Protein AF-A0A376P963-F1 (afdb_monomer)

Organism: Escherichia coli (NCBI:txid562)

Radius of gyration: 22.6 Å; Cα contacts (8 Å, |Δi|>4): 205; chains: 1; bounding box: 51×35×64 Å

Nearest PDB structures (foldseek):
  6en0-assembly1_B  TM=7.320E-01  e=8.020E-06  Enterococcus faecalis
  2a3v-assembly1_A  TM=7.178E-01  e=3.098E-05  Vibrio cholerae O1 biovar El Tor str. N16961
  2a3v-assembly1_C  TM=7.142E-01  e=6.476E-05  Vibrio cholerae O1 biovar El Tor str. N16961
  5vfz-assembly1_A  TM=5.372E-01  e=3.961E-05  Brujitavirus brujita
  2a3v-assembly1_D  TM=6.442E-01  e=8.547E-04  Vibrio cholerae O1 biovar El Tor str. N16961

pLDDT: mean 87.72, std 11.89, range [29.66, 97.56]

Secondary structure (DSSP, 8-state):
-HHHHHHHHHHHHHHS-HHHHHHHHHHHHHHHHHHTTTS-GGG--HHHHHHHHHHHHHSBPPPPTTSPPPBS--HHHHHHHHHHHHHHHHHHHHTTSSSS-TTTT-PPPPPP-PPP-PPPHHHHHHHHHH--SHHHHHHHHHHHHH---HHHHHT--GGGEETTTTEEEE--EE-TTS-EE--SSGGGTTEEEE--S-----

Solvent-accessible surface area (backbone atoms only — not comparable to full-atom values): 11963 Å² total; per-residue (Å²): 58,53,68,56,50,54,55,48,49,60,59,46,50,79,78,42,56,72,75,56,36,57,51,51,52,56,42,47,70,59,45,44,63,73,73,48,33,84,38,63,66,66,75,53,50,49,65,59,54,51,51,49,54,48,42,49,46,67,33,70,43,85,54,55,94,96,46,78,66,46,73,29,49,55,66,67,57,48,39,51,50,52,52,56,51,39,52,54,39,40,54,32,28,78,71,65,71,25,96,63,42,52,55,68,89,68,72,74,74,90,70,83,80,77,75,88,82,75,80,48,73,68,54,48,52,53,54,47,69,69,41,90,44,71,68,58,31,53,52,51,52,49,35,68,76,65,68,53,51,69,32,36,63,75,44,65,52,75,91,33,50,40,78,87,80,32,35,37,45,40,63,38,22,39,44,98,85,77,45,81,38,68,42,97,40,78,90,45,48,62,38,72,44,70,60,71,86,80,82,78,80,129

InterPro domains:
  IPR002104 Integrase, catalytic domain [PF00589] (119-194)
  IPR002104 Integrase, catalytic domain [PS51898] (114-202)
  IPR010998 Integrase/recombinase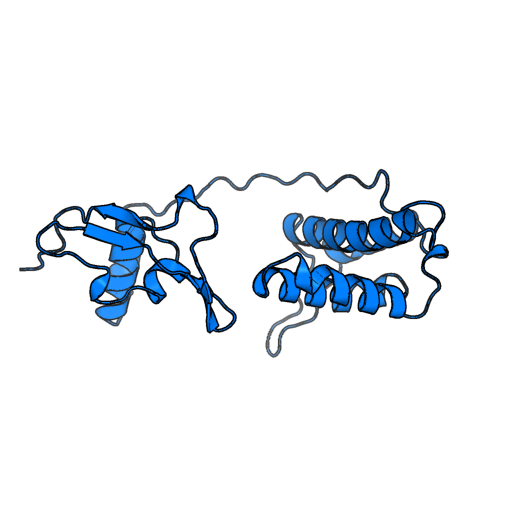, N-terminal [G3DSA:1.10.150.130] (1-112)
  IPR011010 DNA breaking-rejoining enzyme, catalytic core [SSF56349] (2-197)
  IPR013762 Integrase-like, catalytic domain superfamily [G3DSA:1.10.443.10] (113-200)
  IPR050808 Phage Integrase [PTHR30629] (2-200)

Structure (mmCIF, N/CA/C/O backbone):
data_AF-A0A376P963-F1
#
_entry.id   AF-A0A376P963-F1
#
loop_
_atom_site.group_PDB
_atom_site.id
_atom_site.type_symbol
_atom_site.label_atom_id
_atom_site.label_alt_id
_atom_site.label_comp_id
_atom_site.label_asym_id
_atom_site.label_entity_id
_atom_site.label_seq_id
_atom_site.pdbx_PDB_ins_code
_atom_site.Cartn_x
_atom_site.Cartn_y
_atom_site.Cartn_z
_atom_site.occupancy
_atom_site.B_iso_or_equiv
_atom_site.auth_seq_id
_atom_site.auth_comp_id
_atom_site.auth_asym_id
_atom_site.auth_atom_id
_atom_site.pdbx_PDB_model_num
ATOM 1 N N . MET A 1 1 ? 18.720 5.243 -15.413 1.00 88.81 1 MET A N 1
ATOM 2 C CA . MET A 1 1 ? 17.563 4.720 -14.646 1.00 88.81 1 MET A CA 1
ATOM 3 C C . MET A 1 1 ? 17.284 5.507 -13.370 1.00 88.81 1 MET A C 1
ATOM 5 O O . MET A 1 1 ? 16.130 5.850 -13.177 1.00 88.81 1 MET A O 1
ATOM 9 N N . LYS A 1 2 ? 18.284 5.856 -12.547 1.00 89.50 2 LYS A N 1
ATOM 10 C CA . LYS A 1 2 ? 18.084 6.786 -11.411 1.00 89.50 2 LYS A CA 1
ATOM 11 C C . LYS A 1 2 ? 17.421 8.117 -11.786 1.00 89.50 2 LYS A C 1
ATOM 13 O O . LYS A 1 2 ? 16.476 8.524 -11.137 1.00 89.50 2 LYS A O 1
ATOM 18 N N . GLU A 1 3 ? 17.848 8.739 -12.880 1.00 91.69 3 GLU A N 1
ATOM 19 C CA . GLU A 1 3 ? 17.226 9.984 -13.358 1.00 91.69 3 GLU A CA 1
ATOM 20 C C . GLU A 1 3 ? 15.730 9.810 -13.685 1.00 91.69 3 GLU A C 1
ATOM 22 O O . GLU A 1 3 ? 14.906 10.662 -13.362 1.00 91.69 3 GLU A O 1
ATOM 27 N N . LEU A 1 4 ? 15.355 8.661 -14.265 1.00 92.94 4 LEU A N 1
ATOM 28 C CA . LEU A 1 4 ? 13.953 8.319 -14.510 1.00 92.94 4 LEU A CA 1
ATOM 29 C C . LEU A 1 4 ? 13.184 8.152 -13.194 1.00 92.94 4 LEU A C 1
ATOM 31 O O . LEU A 1 4 ? 12.060 8.628 -13.095 1.00 92.94 4 LEU A O 1
ATOM 35 N N . GLU A 1 5 ? 13.776 7.469 -12.210 1.00 95.06 5 GLU A N 1
ATOM 36 C CA . GLU A 1 5 ? 13.197 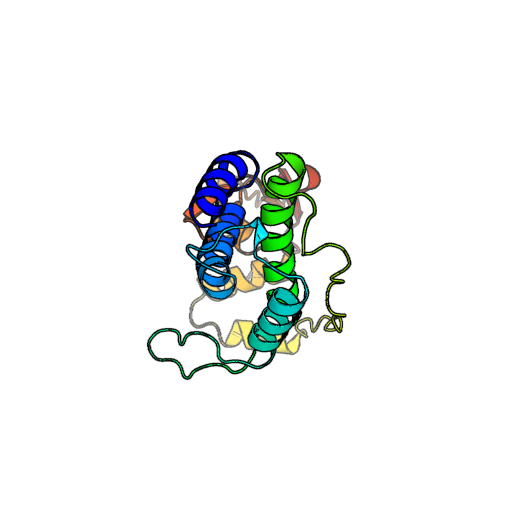7.305 -10.873 1.00 95.06 5 GLU A CA 1
ATOM 37 C C . GLU A 1 5 ? 12.919 8.663 -10.224 1.00 95.06 5 GLU A C 1
ATOM 39 O O . GLU A 1 5 ? 11.796 8.902 -9.787 1.00 95.06 5 GLU A O 1
ATOM 44 N N . GLU A 1 6 ? 13.914 9.552 -10.197 1.00 94.19 6 GLU A N 1
ATOM 45 C CA . GLU A 1 6 ? 13.806 10.885 -9.599 1.00 94.19 6 GLU A CA 1
ATOM 46 C C . GLU A 1 6 ? 12.705 11.704 -10.274 1.00 94.19 6 GLU A C 1
ATOM 48 O O . GLU A 1 6 ? 11.797 12.192 -9.599 1.00 94.19 6 GLU A O 1
ATOM 53 N N . LYS A 1 7 ? 12.721 11.774 -11.611 1.00 94.94 7 LYS A N 1
ATOM 54 C CA . LYS A 1 7 ? 11.720 12.512 -12.387 1.00 94.94 7 LYS A CA 1
ATOM 55 C C . LYS A 1 7 ? 10.312 11.950 -12.205 1.00 94.94 7 LYS A C 1
ATOM 57 O O . LYS A 1 7 ? 9.357 12.703 -12.029 1.00 94.94 7 LYS A O 1
ATOM 62 N N . TRP A 1 8 ? 10.170 10.627 -12.256 1.00 96.19 8 TRP A N 1
ATOM 63 C CA . TRP A 1 8 ? 8.875 9.977 -12.096 1.00 96.19 8 TRP A CA 1
ATOM 64 C C . TRP A 1 8 ? 8.315 10.190 -10.691 1.00 96.19 8 TRP A C 1
ATOM 66 O O . TRP A 1 8 ? 7.144 10.532 -10.557 1.00 96.19 8 TRP A O 1
ATOM 76 N N . LEU A 1 9 ? 9.132 10.026 -9.645 1.00 96.25 9 LEU A N 1
ATOM 77 C CA . LEU A 1 9 ? 8.699 10.247 -8.266 1.00 96.25 9 LEU A CA 1
ATOM 78 C C . LEU A 1 9 ? 8.318 11.710 -8.018 1.00 96.25 9 LEU A C 1
ATOM 80 O O . LEU A 1 9 ? 7.297 11.949 -7.377 1.00 96.25 9 LEU A O 1
ATOM 84 N N . ASP A 1 10 ? 9.082 12.674 -8.533 1.00 95.62 10 ASP A N 1
ATOM 85 C CA . ASP A 1 10 ? 8.780 14.100 -8.364 1.00 95.62 10 ASP A CA 1
ATOM 86 C C . ASP A 1 10 ? 7.389 14.458 -8.907 1.00 95.62 10 ASP A C 1
ATOM 88 O O . ASP A 1 10 ? 6.546 14.986 -8.180 1.00 95.62 10 ASP A O 1
ATOM 92 N N . LEU A 1 11 ? 7.086 14.029 -10.136 1.00 95.00 11 LEU A N 1
ATOM 93 C CA . LEU A 1 11 ? 5.761 14.214 -10.731 1.00 95.00 11 LEU A CA 1
ATOM 94 C C . LEU A 1 11 ? 4.684 13.428 -9.971 1.00 95.00 11 LEU A C 1
ATOM 96 O O . LEU A 1 11 ? 3.614 13.956 -9.661 1.00 95.00 11 LEU A O 1
ATOM 100 N N . LYS A 1 12 ? 4.977 12.174 -9.599 1.00 93.19 12 LYS A N 1
ATOM 101 C CA . LYS A 1 12 ? 4.012 11.310 -8.909 1.00 93.19 12 LYS A CA 1
ATOM 102 C C . LYS A 1 12 ? 3.623 11.850 -7.538 1.00 93.19 12 LYS A C 1
ATOM 104 O O . LYS A 1 12 ? 2.496 11.610 -7.108 1.00 93.19 12 LYS A O 1
ATOM 109 N N . ARG A 1 13 ? 4.510 12.586 -6.859 1.00 92.44 13 ARG A N 1
ATOM 110 C CA . ARG A 1 13 ? 4.247 13.227 -5.559 1.00 92.44 13 ARG A CA 1
ATOM 111 C C . ARG A 1 13 ? 3.001 14.109 -5.589 1.00 92.44 13 ARG A C 1
ATOM 113 O O . ARG A 1 13 ? 2.272 14.132 -4.603 1.00 92.44 13 ARG A O 1
ATOM 120 N N . MET A 1 14 ? 2.752 14.794 -6.703 1.00 89.94 14 MET A N 1
ATOM 121 C CA . MET A 1 14 ? 1.609 15.700 -6.859 1.00 89.94 14 MET A CA 1
ATOM 122 C C . MET A 1 14 ? 0.290 14.958 -7.111 1.00 89.94 14 MET A C 1
ATOM 124 O O . MET A 1 14 ? -0.782 15.501 -6.862 1.00 89.94 14 MET A O 1
ATOM 128 N N . GLU A 1 15 ? 0.351 13.710 -7.577 1.00 88.88 15 GLU A N 1
ATOM 129 C CA . GLU A 1 15 ? -0.833 12.925 -7.944 1.00 88.88 15 GLU A CA 1
ATOM 130 C C . GLU A 1 15 ? -1.391 12.080 -6.792 1.00 88.88 15 GLU A C 1
ATOM 132 O O . GLU A 1 15 ? -2.548 11.657 -6.830 1.00 88.88 15 GLU A O 1
ATOM 137 N N . ILE A 1 16 ? -0.570 11.757 -5.787 1.00 89.00 16 ILE A N 1
ATOM 138 C CA . ILE A 1 16 ? -0.922 10.779 -4.750 1.00 89.00 16 ILE A CA 1
ATOM 139 C C . ILE A 1 16 ? -0.686 11.317 -3.340 1.00 89.00 16 ILE A C 1
ATOM 141 O O . ILE A 1 16 ? 0.214 12.105 -3.087 1.00 89.00 16 ILE A O 1
ATOM 145 N N . SER A 1 17 ? -1.461 10.815 -2.371 1.00 87.06 17 SER A N 1
ATOM 146 C CA . SER A 1 17 ? -1.277 11.173 -0.954 1.00 87.06 17 SER A CA 1
ATOM 147 C C . SER A 1 17 ? 0.152 10.900 -0.458 1.00 87.06 17 SER A C 1
ATOM 149 O O . SER A 1 17 ? 0.749 9.893 -0.851 1.00 87.06 17 SER A O 1
ATOM 151 N N . ALA A 1 18 ? 0.640 11.680 0.513 1.00 87.31 18 ALA A N 1
ATOM 152 C CA . ALA A 1 18 ? 1.965 11.507 1.127 1.00 87.31 18 ALA A CA 1
ATOM 153 C C . ALA A 1 18 ? 2.234 10.064 1.609 1.00 87.31 18 ALA A C 1
ATOM 155 O O . ALA A 1 18 ? 3.314 9.506 1.419 1.00 87.31 18 ALA A O 1
ATOM 156 N N . ASN A 1 19 ? 1.216 9.392 2.162 1.00 86.12 19 ASN A N 1
ATOM 157 C CA . ASN A 1 19 ? 1.307 7.986 2.574 1.00 86.12 19 ASN A CA 1
ATOM 158 C C . ASN A 1 19 ? 1.524 7.013 1.410 1.00 86.12 19 ASN A C 1
ATOM 160 O O . ASN A 1 19 ? 2.198 5.996 1.578 1.00 86.12 19 ASN A O 1
ATOM 164 N N . 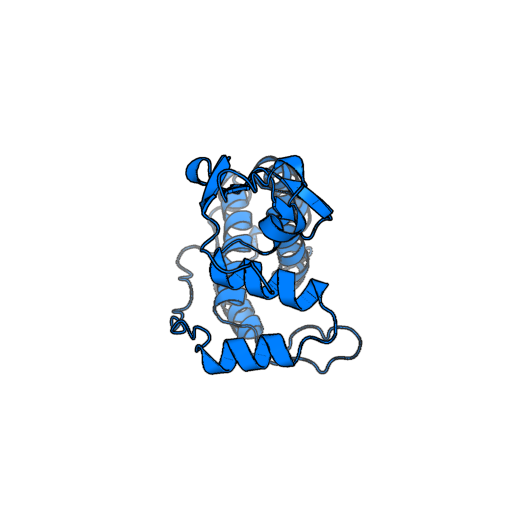ALA A 1 20 ? 0.893 7.266 0.264 1.00 88.31 20 ALA A N 1
ATOM 165 C CA . ALA A 1 20 ? 1.097 6.466 -0.937 1.00 88.31 20 ALA A CA 1
ATOM 166 C C . ALA A 1 20 ? 2.472 6.768 -1.541 1.00 88.31 20 ALA A C 1
ATOM 168 O O . ALA A 1 20 ? 3.201 5.830 -1.857 1.00 88.31 20 ALA A O 1
ATOM 169 N N . PHE A 1 21 ? 2.853 8.047 -1.590 1.00 93.25 21 PHE A N 1
ATOM 170 C CA . PHE A 1 21 ? 4.159 8.493 -2.061 1.00 93.25 21 PHE A CA 1
ATOM 171 C C . PHE A 1 21 ? 5.309 7.828 -1.300 1.00 93.25 21 PHE A C 1
ATOM 173 O O . PHE A 1 21 ? 6.145 7.177 -1.918 1.00 93.25 21 PHE A O 1
ATOM 180 N N . ASN A 1 22 ? 5.283 7.844 0.035 1.00 91.75 22 ASN A N 1
ATOM 181 C CA . ASN A 1 22 ? 6.316 7.195 0.850 1.00 91.75 22 ASN A CA 1
ATOM 182 C C . ASN A 1 22 ? 6.462 5.690 0.557 1.00 91.75 22 ASN A C 1
ATOM 184 O O . ASN A 1 22 ? 7.555 5.130 0.651 1.00 91.75 22 ASN A O 1
ATOM 188 N N . ARG A 1 23 ? 5.378 5.006 0.161 1.00 91.56 23 ARG A N 1
ATOM 189 C CA . ARG A 1 23 ? 5.463 3.604 -0.283 1.00 91.56 23 ARG A CA 1
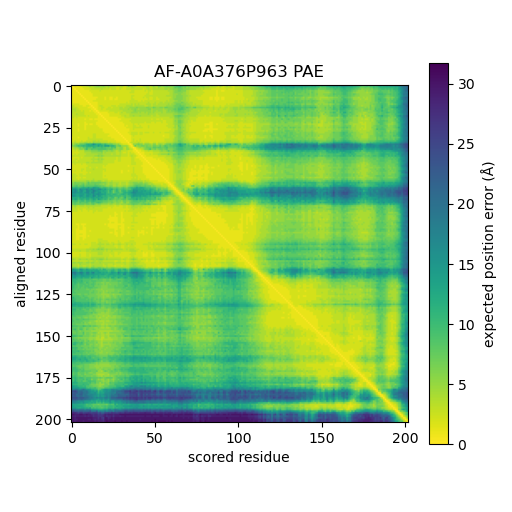ATOM 190 C C . ARG A 1 23 ? 6.105 3.487 -1.659 1.00 91.56 23 ARG A C 1
ATOM 192 O O . ARG A 1 23 ? 6.911 2.585 -1.848 1.00 91.56 23 ARG A O 1
ATOM 199 N N . TYR A 1 24 ? 5.730 4.350 -2.601 1.00 95.56 24 TYR A N 1
ATOM 200 C CA . TYR A 1 24 ? 6.294 4.362 -3.953 1.00 95.56 24 TYR A CA 1
ATOM 201 C C . TYR A 1 24 ? 7.796 4.632 -3.903 1.00 95.56 24 TYR A C 1
ATOM 203 O O . TYR A 1 24 ? 8.568 3.860 -4.462 1.00 95.56 24 TYR A O 1
ATOM 211 N N . GLU A 1 25 ? 8.207 5.641 -3.138 1.00 95.00 25 GLU A N 1
ATOM 212 C CA . GLU A 1 25 ? 9.609 5.983 -2.918 1.00 95.00 25 GLU A CA 1
ATOM 213 C C . GLU A 1 25 ? 10.378 4.821 -2.268 1.00 95.00 25 GLU A C 1
ATOM 215 O O . GLU A 1 25 ? 11.452 4.440 -2.727 1.00 95.00 25 GLU A O 1
ATOM 220 N N . SER A 1 26 ? 9.818 4.189 -1.228 1.00 93.75 26 SER A N 1
ATOM 221 C CA . SER A 1 26 ? 10.449 3.025 -0.593 1.00 93.75 26 SER A CA 1
ATOM 222 C C . SER A 1 26 ? 10.622 1.844 -1.557 1.00 93.75 26 SER A C 1
ATOM 224 O O . SER A 1 26 ? 11.636 1.145 -1.486 1.00 93.75 26 SER A O 1
ATOM 226 N N . ILE A 1 27 ? 9.656 1.618 -2.452 1.00 94.94 27 ILE A N 1
ATOM 227 C CA . ILE A 1 27 ? 9.720 0.556 -3.463 1.00 94.94 27 ILE A CA 1
ATOM 228 C C . ILE A 1 27 ? 10.766 0.881 -4.519 1.00 94.94 27 ILE A C 1
ATOM 230 O O . ILE A 1 27 ? 11.596 0.023 -4.809 1.00 94.94 27 ILE A O 1
ATOM 234 N N . ALA A 1 28 ? 10.745 2.095 -5.066 1.00 94.69 28 ALA A N 1
ATOM 235 C CA . ALA A 1 28 ? 11.696 2.543 -6.074 1.00 94.69 28 ALA A CA 1
ATOM 236 C C . ALA A 1 28 ? 13.138 2.424 -5.559 1.00 94.69 28 ALA A C 1
ATOM 238 O O . ALA A 1 28 ? 13.931 1.687 -6.147 1.00 94.69 28 ALA A O 1
ATOM 239 N N . ARG A 1 29 ? 13.404 2.929 -4.346 1.00 92.69 29 ARG A N 1
ATOM 240 C CA . ARG A 1 29 ? 14.702 2.815 -3.663 1.00 92.69 29 ARG A CA 1
ATOM 241 C C . ARG A 1 29 ? 15.193 1.371 -3.512 1.00 92.69 29 ARG A C 1
ATOM 243 O O . ARG A 1 29 ? 16.395 1.124 -3.505 1.00 92.69 29 ARG A O 1
ATOM 250 N N . MET A 1 30 ? 14.282 0.407 -3.356 1.00 91.00 30 MET A N 1
ATOM 251 C CA . MET A 1 30 ? 14.627 -1.014 -3.231 1.00 91.00 30 MET A CA 1
ATOM 252 C C . MET A 1 30 ? 14.801 -1.704 -4.590 1.00 91.00 30 MET A C 1
ATOM 254 O O . MET A 1 30 ? 15.669 -2.564 -4.743 1.00 91.00 30 MET A O 1
ATOM 258 N N . MET A 1 31 ? 13.946 -1.373 -5.554 1.00 93.75 31 MET A N 1
ATOM 259 C CA . MET A 1 31 ? 13.832 -2.081 -6.827 1.00 93.75 31 MET A CA 1
ATOM 260 C C . MET A 1 31 ? 14.781 -1.537 -7.890 1.00 93.75 31 MET A C 1
ATOM 262 O O . MET A 1 31 ? 15.373 -2.328 -8.618 1.00 93.75 31 MET A O 1
ATOM 266 N N . VAL A 1 32 ? 14.977 -0.220 -7.970 1.00 93.56 32 VAL A N 1
ATOM 267 C CA . VAL A 1 32 ? 15.841 0.407 -8.980 1.00 93.56 32 VAL A CA 1
ATOM 268 C C . VAL A 1 32 ? 17.276 -0.127 -8.914 1.00 93.56 32 VAL A C 1
ATOM 270 O O . VAL A 1 32 ? 17.786 -0.541 -9.961 1.00 93.56 32 VAL A O 1
ATOM 273 N N . PRO A 1 33 ? 17.919 -0.258 -7.733 1.00 91.94 33 PRO A N 1
ATOM 274 C CA . PRO A 1 33 ? 19.239 -0.883 -7.644 1.00 91.94 33 PRO A CA 1
ATOM 275 C C . PRO A 1 33 ? 19.267 -2.347 -8.106 1.00 91.94 33 PRO A C 1
ATOM 277 O O . PRO A 1 33 ? 20.273 -2.783 -8.654 1.00 91.94 33 PRO A O 1
ATOM 280 N N . LYS A 1 34 ? 18.174 -3.101 -7.911 1.00 90.38 34 LYS A N 1
ATOM 281 C CA . LYS A 1 34 ? 18.063 -4.512 -8.326 1.00 90.38 34 LYS A CA 1
ATOM 282 C C . LYS A 1 34 ? 17.845 -4.684 -9.829 1.00 90.38 34 LYS A C 1
ATOM 284 O O . LYS A 1 34 ? 18.271 -5.691 -10.376 1.00 90.38 34 LYS A O 1
ATOM 289 N N . ILE A 1 35 ? 17.166 -3.738 -10.477 1.00 89.88 35 ILE A N 1
ATOM 290 C CA . ILE A 1 35 ? 16.867 -3.798 -11.915 1.00 89.88 35 ILE A CA 1
ATOM 291 C C . ILE A 1 35 ? 18.066 -3.339 -12.739 1.00 89.88 35 ILE A C 1
ATOM 293 O O . ILE A 1 35 ? 18.409 -3.960 -13.741 1.00 89.88 35 ILE A O 1
ATOM 297 N N . GLY A 1 36 ? 18.731 -2.264 -12.323 1.00 80.81 36 GLY A N 1
ATOM 298 C CA . GLY A 1 36 ? 19.875 -1.784 -13.087 1.00 80.81 36 GLY A CA 1
ATOM 299 C C . GLY A 1 36 ? 20.580 -0.550 -12.558 1.00 80.81 36 GLY A C 1
ATOM 300 O O . GLY A 1 36 ? 21.634 -0.218 -13.091 1.00 80.81 36 GLY A O 1
ATOM 301 N N . GLY A 1 37 ? 20.063 0.125 -11.527 1.00 82.81 37 GLY A N 1
ATOM 302 C CA . GLY A 1 37 ? 20.715 1.263 -10.878 1.00 82.81 37 GLY A CA 1
ATOM 303 C C . GLY A 1 37 ? 21.091 2.375 -11.863 1.00 82.81 37 GLY A C 1
ATOM 304 O O . GLY A 1 37 ? 20.258 3.197 -12.237 1.00 82.81 37 GLY A O 1
ATOM 305 N N . ASN A 1 38 ? 22.355 2.398 -12.291 1.00 83.06 38 ASN A N 1
ATOM 306 C CA . ASN A 1 38 ? 22.884 3.383 -13.240 1.00 83.06 38 ASN A CA 1
ATOM 307 C C . ASN A 1 38 ? 22.762 2.959 -14.721 1.00 83.06 38 ASN A C 1
ATOM 309 O O . ASN A 1 38 ? 23.101 3.746 -15.597 1.00 83.06 38 ASN A O 1
ATOM 313 N N . ARG A 1 39 ? 22.274 1.749 -15.025 1.00 87.75 39 ARG A N 1
ATOM 314 C CA . ARG A 1 39 ? 22.057 1.278 -16.404 1.00 87.75 39 ARG A CA 1
ATOM 315 C C . ARG A 1 39 ? 21.028 2.144 -17.148 1.00 87.75 39 ARG A C 1
ATOM 317 O O . ARG A 1 39 ? 20.162 2.797 -16.544 1.00 87.75 39 ARG A O 1
ATOM 324 N N . LEU A 1 40 ? 21.116 2.115 -18.478 1.00 89.44 40 LEU A N 1
ATOM 325 C CA . LEU A 1 40 ? 20.090 2.665 -19.362 1.00 89.44 40 LEU A CA 1
ATOM 326 C C . LEU A 1 40 ? 18.759 1.947 -19.119 1.00 89.44 40 LEU A C 1
ATOM 328 O O . LEU A 1 40 ? 18.727 0.735 -18.917 1.00 89.44 40 LEU A O 1
ATOM 332 N N . VAL A 1 41 ? 17.660 2.702 -19.133 1.00 90.00 41 VAL A N 1
ATOM 333 C CA . VAL A 1 41 ? 16.309 2.152 -18.915 1.00 90.00 41 VAL A CA 1
ATOM 334 C C . VAL A 1 41 ? 15.930 1.194 -20.049 1.00 90.00 41 VAL A C 1
ATOM 336 O O . VAL A 1 41 ? 15.329 0.156 -19.794 1.00 90.00 41 VAL A O 1
ATOM 339 N N . SER A 1 42 ? 16.364 1.497 -21.275 1.00 91.38 42 SER A N 1
ATOM 340 C CA . SER A 1 42 ? 16.163 0.675 -22.474 1.00 91.38 42 SER A CA 1
ATOM 341 C C . SER A 1 42 ? 16.870 -0.681 -22.432 1.00 91.38 42 SER A C 1
ATOM 343 O O . SER A 1 42 ? 16.481 -1.592 -23.151 1.00 91.38 42 SER A O 1
ATOM 345 N N . ALA A 1 43 ? 17.886 -0.848 -21.580 1.00 92.88 43 ALA A N 1
ATOM 346 C CA . ALA A 1 43 ? 18.637 -2.097 -21.469 1.00 92.88 43 ALA A CA 1
ATOM 347 C C . ALA A 1 43 ? 17.963 -3.138 -20.557 1.00 92.88 43 ALA A C 1
ATOM 349 O O . ALA A 1 43 ? 18.559 -4.184 -20.303 1.00 92.88 43 ALA A O 1
ATOM 350 N N . VAL A 1 44 ? 16.784 -2.835 -20.004 1.00 94.00 44 VAL A N 1
ATOM 351 C CA . VAL A 1 44 ? 16.051 -3.738 -19.111 1.00 94.00 44 VAL A CA 1
ATOM 352 C C . VAL A 1 44 ? 15.184 -4.678 -19.920 1.00 94.00 44 VAL A C 1
ATOM 354 O O . VAL A 1 44 ? 14.296 -4.259 -20.659 1.00 94.00 44 VAL A O 1
ATOM 357 N N . THR A 1 45 ? 15.395 -5.968 -19.710 1.00 93.69 45 THR A N 1
ATOM 358 C CA . THR A 1 45 ? 14.648 -7.020 -20.390 1.00 93.69 45 THR A CA 1
ATOM 359 C C . THR A 1 45 ? 13.530 -7.578 -19.515 1.00 93.69 45 THR A C 1
ATOM 361 O O . THR A 1 45 ? 13.586 -7.584 -18.283 1.00 93.69 45 THR A O 1
ATOM 364 N N . LYS A 1 46 ? 12.506 -8.135 -20.166 1.00 95.12 46 LYS A N 1
ATOM 365 C CA . LYS A 1 46 ? 11.423 -8.861 -19.490 1.00 95.12 46 LYS A CA 1
ATOM 366 C C . LYS A 1 46 ? 11.939 -10.054 -18.679 1.00 95.12 46 LYS A C 1
ATOM 368 O O . LYS A 1 46 ? 11.411 -10.341 -17.608 1.00 95.12 46 LYS A O 1
ATOM 373 N N . GLU A 1 47 ? 12.970 -10.738 -19.172 1.00 95.12 47 GLU A N 1
ATOM 374 C CA . GLU A 1 47 ? 13.588 -11.876 -18.490 1.00 95.12 47 GLU A CA 1
ATOM 375 C C . GLU A 1 47 ? 14.226 -11.463 -17.154 1.00 95.12 47 GLU A C 1
ATOM 377 O O . GLU A 1 47 ? 13.933 -12.074 -16.124 1.00 95.12 47 GLU A O 1
ATOM 382 N N . GLU A 1 48 ? 15.007 -10.377 -17.129 1.00 94.56 48 GLU A N 1
ATOM 383 C CA . GLU A 1 48 ? 15.587 -9.833 -15.891 1.00 94.56 48 GLU A CA 1
ATOM 384 C C . GLU A 1 48 ? 14.498 -9.502 -14.859 1.00 94.56 48 GLU A C 1
ATOM 386 O O . GLU A 1 48 ? 14.616 -9.856 -13.684 1.00 94.56 48 GLU A O 1
ATOM 391 N N . LEU A 1 49 ? 13.386 -8.898 -15.291 1.00 96.38 49 LEU A N 1
ATOM 392 C CA . LEU A 1 49 ? 12.251 -8.594 -14.413 1.00 96.38 49 LEU A CA 1
ATOM 393 C C . LEU A 1 49 ? 11.614 -9.856 -13.809 1.00 96.38 49 LEU A C 1
ATOM 395 O O . LEU A 1 49 ? 11.191 -9.849 -12.648 1.00 96.38 49 LEU A O 1
ATOM 399 N N . LEU A 1 50 ? 11.554 -10.958 -14.564 1.00 96.81 50 LEU A N 1
ATOM 400 C CA . LEU A 1 50 ? 11.057 -12.244 -14.069 1.00 96.81 50 LEU A CA 1
ATOM 401 C C . LEU A 1 50 ? 12.019 -12.880 -13.057 1.00 96.81 50 LEU A C 1
ATOM 403 O O . LEU A 1 50 ? 11.552 -13.419 -12.048 1.00 96.81 50 LEU A O 1
ATOM 407 N N . TYR A 1 51 ? 13.334 -12.767 -13.268 1.00 96.31 51 TYR A N 1
ATOM 408 C CA . TYR A 1 51 ? 14.332 -13.184 -12.279 1.00 96.31 51 TYR A CA 1
ATOM 409 C C . TYR A 1 51 ? 14.259 -12.350 -11.002 1.00 96.31 51 TYR A C 1
ATOM 411 O O . TYR A 1 51 ? 14.310 -12.912 -9.909 1.00 96.31 51 TYR A O 1
ATOM 419 N N . ILE A 1 52 ? 14.041 -11.039 -11.107 1.00 95.31 52 ILE A N 1
ATOM 420 C CA . ILE A 1 52 ? 13.840 -10.171 -9.939 1.00 95.31 52 ILE A CA 1
ATOM 421 C C . ILE A 1 52 ? 12.565 -10.563 -9.197 1.00 95.31 52 ILE A C 1
ATOM 423 O O . ILE A 1 52 ? 12.576 -10.689 -7.974 1.00 95.31 52 ILE A O 1
ATOM 427 N N . ARG A 1 53 ? 11.465 -10.833 -9.910 1.00 96.44 53 ARG A N 1
ATOM 428 C CA . ARG A 1 53 ? 10.232 -11.336 -9.288 1.00 96.44 53 ARG A CA 1
ATOM 429 C C . ARG A 1 53 ? 10.469 -12.653 -8.545 1.00 96.44 53 ARG A C 1
ATOM 431 O O . ARG A 1 53 ? 9.949 -12.821 -7.443 1.00 96.44 53 ARG A O 1
ATOM 438 N N . LYS A 1 54 ? 11.255 -13.568 -9.125 1.00 95.69 54 LYS A N 1
ATOM 439 C CA . LYS A 1 54 ? 11.673 -14.818 -8.475 1.00 95.69 54 LYS A CA 1
ATOM 440 C C . LYS A 1 54 ? 12.503 -14.535 -7.218 1.00 95.69 54 LYS A C 1
ATOM 442 O O . LYS A 1 54 ? 12.159 -15.057 -6.164 1.00 95.69 54 LYS A O 1
ATOM 447 N N . ASP A 1 55 ? 13.508 -13.662 -7.291 1.00 94.62 55 ASP A N 1
ATOM 448 C CA . ASP A 1 55 ? 14.322 -13.248 -6.137 1.00 94.62 55 ASP A CA 1
ATOM 449 C C . ASP A 1 55 ? 13.468 -12.643 -5.014 1.00 94.62 55 ASP A C 1
ATOM 451 O O . ASP A 1 55 ? 13.620 -12.999 -3.850 1.00 94.62 55 ASP A O 1
ATOM 455 N N . LEU A 1 56 ? 12.488 -11.796 -5.337 1.00 94.56 56 LEU A N 1
ATOM 456 C CA . LEU A 1 56 ? 11.585 -11.235 -4.331 1.00 94.56 56 LEU A CA 1
ATOM 457 C C . LEU A 1 56 ? 10.750 -12.310 -3.616 1.00 94.56 56 LEU A C 1
ATOM 459 O O . LEU A 1 56 ? 10.447 -12.147 -2.432 1.00 94.56 56 LEU A O 1
ATOM 463 N N . LEU A 1 57 ? 10.375 -13.384 -4.317 1.00 94.50 57 LEU A N 1
ATOM 464 C CA . LEU A 1 57 ? 9.608 -14.500 -3.759 1.00 94.50 57 LEU A CA 1
ATOM 465 C C . LEU A 1 57 ? 10.469 -15.466 -2.945 1.00 94.50 57 LEU A C 1
ATOM 467 O O . LEU A 1 57 ? 9.992 -15.981 -1.938 1.00 94.50 57 LEU A O 1
ATOM 471 N N . THR A 1 58 ? 11.700 -15.746 -3.378 1.00 94.06 58 THR A N 1
ATOM 472 C CA . THR A 1 58 ? 12.508 -16.849 -2.825 1.00 94.06 58 THR A CA 1
ATOM 473 C C . THR A 1 58 ? 13.745 -16.402 -2.054 1.00 94.06 58 THR A C 1
ATOM 475 O O . THR A 1 58 ? 14.244 -17.161 -1.222 1.00 94.06 58 THR A O 1
ATOM 478 N N . GLY A 1 59 ? 14.253 -15.208 -2.349 1.00 91.06 59 GLY A N 1
ATOM 479 C CA . GLY A 1 59 ? 15.420 -14.601 -1.718 1.00 91.06 59 GLY A CA 1
ATOM 480 C C . GLY A 1 59 ? 15.113 -14.048 -0.328 1.00 91.06 59 GLY A C 1
ATOM 481 O O . GLY A 1 59 ? 13.991 -14.140 0.166 1.00 91.06 59 GLY A O 1
ATOM 482 N N . TYR A 1 60 ? 16.113 -13.470 0.331 1.00 88.19 60 TYR A N 1
ATOM 483 C CA . TYR A 1 60 ? 15.959 -12.946 1.689 1.00 88.19 60 TYR A CA 1
ATOM 484 C C . TYR A 1 60 ? 15.577 -11.465 1.690 1.00 88.19 60 TYR A C 1
ATOM 486 O O . TYR A 1 60 ? 16.027 -10.663 0.869 1.00 88.19 60 TYR A O 1
ATOM 494 N N . GLN A 1 61 ? 14.710 -11.092 2.625 1.00 85.50 61 GLN A N 1
ATOM 495 C CA . GLN A 1 61 ? 14.437 -9.696 2.928 1.00 85.50 61 GLN A CA 1
ATOM 496 C C . GLN A 1 61 ? 15.625 -9.091 3.680 1.00 85.50 61 GLN A C 1
ATOM 498 O O . GLN A 1 61 ? 16.281 -9.775 4.467 1.00 85.50 61 GLN A O 1
ATOM 503 N N . ASN A 1 62 ? 15.860 -7.792 3.480 1.00 77.56 62 ASN A N 1
ATOM 504 C CA . ASN A 1 62 ? 16.850 -7.073 4.272 1.00 77.56 62 ASN A CA 1
ATOM 505 C C . ASN A 1 62 ? 16.434 -7.142 5.750 1.00 77.56 62 ASN A C 1
ATOM 507 O O . ASN A 1 62 ? 15.290 -6.789 6.068 1.00 77.56 62 ASN A O 1
ATOM 511 N N . PRO A 1 63 ? 17.316 -7.605 6.648 1.00 71.19 63 PRO A N 1
ATOM 512 C CA . PRO A 1 63 ? 16.978 -7.732 8.051 1.00 71.19 63 PRO A CA 1
ATOM 513 C C . PRO A 1 63 ? 16.676 -6.352 8.631 1.00 71.19 63 PRO A C 1
ATOM 515 O O . PRO A 1 63 ? 17.421 -5.389 8.451 1.00 71.19 63 PRO A O 1
ATOM 518 N N . THR A 1 64 ? 15.557 -6.253 9.343 1.00 74.69 64 THR A N 1
ATOM 519 C CA . THR A 1 64 ? 15.327 -5.110 10.231 1.00 74.69 64 THR A CA 1
ATOM 520 C C . THR A 1 64 ? 16.262 -5.252 11.430 1.00 74.69 64 THR A C 1
ATOM 522 O O . THR A 1 64 ? 16.503 -6.373 11.879 1.00 74.69 64 THR A O 1
ATOM 525 N N . LYS A 1 65 ? 16.790 -4.140 11.957 1.00 75.12 65 LYS A N 1
ATOM 526 C CA . LYS A 1 65 ? 17.719 -4.136 13.099 1.00 75.12 65 LYS A CA 1
ATOM 527 C C . LYS A 1 65 ? 17.213 -5.063 14.220 1.00 75.12 65 LYS A C 1
ATOM 529 O O . LYS A 1 65 ? 16.099 -4.886 14.706 1.00 75.12 65 LYS A O 1
ATOM 534 N N . GLY A 1 66 ? 18.021 -6.060 14.587 1.00 74.69 66 GLY A N 1
ATOM 535 C CA . GLY A 1 66 ? 17.704 -7.031 15.644 1.00 74.69 66 GLY A CA 1
ATOM 536 C C . GLY A 1 66 ? 16.775 -8.188 15.247 1.00 74.69 66 GLY A C 1
ATOM 537 O O . GLY A 1 66 ? 16.336 -8.920 16.128 1.00 74.69 66 GLY A O 1
ATOM 538 N N . LYS A 1 67 ? 16.456 -8.377 13.959 1.00 79.69 67 LYS A N 1
ATOM 539 C CA . LYS A 1 67 ? 15.635 -9.501 13.478 1.00 79.69 67 LYS A CA 1
ATOM 540 C C . LYS A 1 67 ? 16.393 -10.377 12.487 1.00 79.69 67 LYS A C 1
ATOM 542 O O . LYS A 1 67 ? 17.147 -9.879 11.654 1.00 79.69 67 LYS A O 1
ATOM 547 N N . ALA A 1 68 ? 16.140 -11.682 12.564 1.00 81.31 68 ALA A N 1
ATOM 548 C CA . ALA A 1 68 ? 16.643 -12.649 11.599 1.00 81.31 68 ALA A CA 1
ATOM 549 C C . ALA A 1 68 ? 16.129 -12.331 10.178 1.00 81.31 68 ALA A C 1
ATOM 551 O O . ALA A 1 68 ? 15.019 -11.804 10.027 1.00 81.31 68 ALA A O 1
ATOM 552 N N . PRO A 1 69 ? 16.913 -12.639 9.131 1.00 82.31 69 PRO A N 1
ATOM 553 C CA . PRO A 1 69 ? 16.490 -12.430 7.754 1.00 82.31 69 PRO A CA 1
ATOM 554 C C . PRO A 1 69 ? 15.272 -13.305 7.434 1.00 82.31 69 PRO A C 1
ATOM 556 O O . PRO A 1 69 ? 15.284 -14.520 7.620 1.00 82.31 69 PRO A O 1
ATOM 559 N N . VAL A 1 70 ? 14.206 -12.678 6.934 1.00 86.12 70 VAL A N 1
ATOM 560 C CA . VAL A 1 70 ? 12.977 -13.379 6.542 1.00 86.12 70 VAL A CA 1
ATOM 561 C C . VAL A 1 70 ? 13.120 -13.859 5.104 1.00 86.12 70 VAL A C 1
ATOM 563 O O . VAL A 1 70 ? 13.439 -13.068 4.213 1.00 86.12 70 VAL A O 1
ATOM 566 N N . LYS A 1 71 ? 12.878 -15.149 4.867 1.00 90.25 71 LYS A N 1
ATOM 567 C CA . LYS A 1 71 ? 12.903 -15.734 3.525 1.00 90.25 71 LYS A CA 1
ATOM 568 C C . LYS A 1 71 ? 11.616 -15.399 2.771 1.00 90.25 71 LYS A C 1
ATOM 570 O O . LYS A 1 71 ? 10.523 -15.676 3.255 1.00 90.25 71 LYS A O 1
ATOM 575 N N . GLY A 1 72 ? 11.769 -14.860 1.569 1.00 89.81 72 GLY A N 1
ATOM 576 C CA . GLY A 1 72 ? 10.700 -14.552 0.628 1.00 89.81 72 GLY A CA 1
ATOM 577 C C . GLY A 1 72 ? 9.801 -13.395 1.054 1.00 89.81 72 GLY A C 1
ATOM 578 O O . GLY A 1 72 ? 9.730 -13.019 2.222 1.00 89.81 72 GLY A O 1
ATOM 579 N N . ARG A 1 73 ? 9.092 -12.804 0.091 1.00 92.38 73 ARG A N 1
ATOM 580 C CA . ARG A 1 73 ? 8.013 -11.832 0.328 1.00 92.38 73 ARG A CA 1
ATOM 581 C C . ARG A 1 73 ? 6.666 -12.440 -0.035 1.00 92.38 73 ARG A C 1
ATOM 583 O O . ARG A 1 73 ? 6.572 -13.317 -0.889 1.00 92.38 73 ARG A O 1
ATOM 590 N N . SER A 1 74 ? 5.601 -11.922 0.581 1.00 92.12 74 SER A N 1
ATOM 591 C CA . SER A 1 74 ? 4.240 -12.326 0.223 1.00 92.12 74 SER A CA 1
ATOM 592 C C . SER A 1 74 ? 3.936 -11.997 -1.243 1.00 92.12 74 SER A C 1
ATOM 594 O O . SER A 1 74 ? 4.385 -10.972 -1.762 1.00 92.12 74 SER A O 1
ATOM 596 N N . VAL A 1 75 ? 3.099 -12.813 -1.888 1.00 94.19 75 VAL A N 1
ATOM 597 C CA . VAL A 1 75 ? 2.641 -12.581 -3.270 1.00 94.19 75 VAL A CA 1
ATOM 598 C C . VAL A 1 75 ? 2.026 -11.188 -3.442 1.00 94.19 75 VAL A C 1
ATOM 600 O O . VAL A 1 75 ? 2.256 -10.528 -4.451 1.00 94.19 75 VAL A O 1
ATOM 603 N N . VAL A 1 76 ? 1.291 -10.707 -2.434 1.00 93.44 76 VAL A N 1
ATOM 604 C CA . VAL A 1 76 ? 0.704 -9.357 -2.424 1.00 93.44 76 VAL A CA 1
ATOM 605 C C . VAL A 1 76 ? 1.790 -8.292 -2.516 1.00 93.44 76 VAL A C 1
ATOM 607 O O . VAL A 1 76 ? 1.696 -7.388 -3.341 1.00 93.44 76 VAL A O 1
ATOM 610 N N . THR A 1 77 ? 2.826 -8.409 -1.685 1.00 93.56 77 THR A N 1
ATOM 611 C CA . THR A 1 77 ? 3.953 -7.473 -1.668 1.00 93.56 77 THR A CA 1
ATOM 612 C C . THR A 1 77 ? 4.702 -7.494 -2.995 1.00 93.56 77 THR A C 1
ATOM 614 O O . THR A 1 77 ? 4.991 -6.433 -3.538 1.00 93.56 77 THR A O 1
ATOM 617 N N . VAL A 1 78 ? 4.976 -8.684 -3.539 1.00 95.50 78 VAL A N 1
ATOM 618 C CA . VAL A 1 78 ? 5.679 -8.828 -4.821 1.00 95.50 78 VAL A CA 1
ATOM 619 C C . VAL A 1 78 ? 4.873 -8.212 -5.959 1.00 95.50 78 VAL A C 1
ATOM 621 O O . VAL A 1 78 ? 5.416 -7.405 -6.706 1.00 95.50 78 VAL A O 1
ATOM 624 N N . ASN A 1 79 ? 3.576 -8.517 -6.064 1.00 96.12 79 ASN A N 1
ATOM 625 C CA . ASN A 1 79 ? 2.710 -7.898 -7.068 1.00 96.12 79 ASN A CA 1
ATOM 626 C C . ASN A 1 79 ? 2.705 -6.374 -6.928 1.00 96.12 79 ASN A C 1
ATOM 628 O O . ASN A 1 79 ? 2.857 -5.682 -7.926 1.00 96.12 79 ASN A O 1
ATOM 632 N N . TYR A 1 80 ? 2.602 -5.852 -5.702 1.00 96.06 80 TYR A N 1
ATOM 633 C CA . TYR A 1 80 ? 2.621 -4.411 -5.467 1.00 96.06 80 TYR A CA 1
ATOM 634 C C . TYR A 1 80 ? 3.930 -3.769 -5.947 1.00 96.06 80 TYR A C 1
ATOM 636 O O . TYR A 1 80 ? 3.888 -2.771 -6.656 1.00 96.06 80 TYR A O 1
ATOM 644 N N . TYR A 1 81 ? 5.084 -4.377 -5.651 1.00 96.44 81 TYR A N 1
ATOM 645 C CA . TYR A 1 81 ? 6.384 -3.872 -6.108 1.00 96.44 81 TYR A CA 1
ATOM 646 C C . TYR A 1 81 ? 6.487 -3.881 -7.634 1.00 96.44 81 TYR A C 1
ATOM 648 O O . TYR A 1 81 ? 6.881 -2.881 -8.232 1.00 96.44 81 TYR A O 1
ATOM 656 N N . MET A 1 82 ? 6.096 -4.994 -8.261 1.00 97.06 82 MET A N 1
ATOM 657 C CA . MET A 1 82 ? 6.128 -5.138 -9.716 1.00 97.06 82 MET A CA 1
ATOM 658 C C . MET A 1 82 ? 5.201 -4.127 -10.396 1.00 97.06 82 MET A C 1
ATOM 660 O O . MET A 1 82 ? 5.607 -3.509 -11.369 1.00 97.06 82 MET A O 1
ATOM 664 N N . THR A 1 83 ? 3.990 -3.907 -9.876 1.00 96.69 83 THR A N 1
ATOM 665 C CA . THR A 1 83 ? 3.036 -2.936 -10.434 1.00 96.69 83 THR A CA 1
ATOM 666 C C . THR A 1 83 ? 3.499 -1.492 -10.249 1.00 96.69 83 THR A C 1
ATOM 668 O O . THR A 1 83 ? 3.369 -0.697 -11.175 1.00 96.69 83 THR A O 1
ATOM 671 N N . THR A 1 84 ? 4.072 -1.139 -9.094 1.00 96.81 84 THR A N 1
ATOM 672 C CA . THR A 1 84 ? 4.632 0.203 -8.869 1.00 96.81 84 THR A CA 1
ATOM 673 C C . THR A 1 84 ? 5.739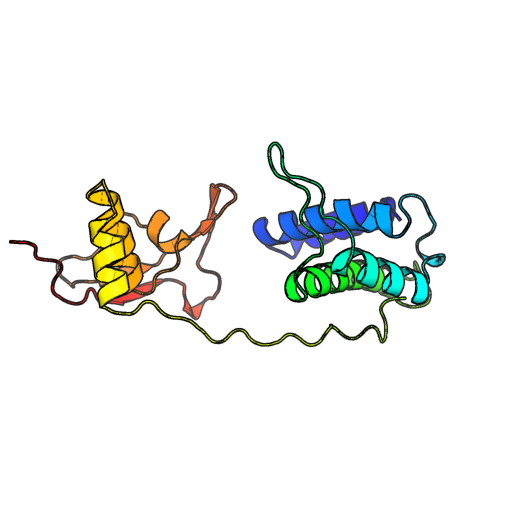 0.508 -9.876 1.00 96.81 84 THR A C 1
ATOM 675 O O . THR A 1 84 ? 5.702 1.555 -10.516 1.00 96.81 84 THR A O 1
ATOM 678 N N . ILE A 1 85 ? 6.683 -0.418 -10.077 1.00 96.69 85 ILE A N 1
ATOM 679 C CA . ILE A 1 85 ? 7.758 -0.217 -11.055 1.00 96.69 85 ILE A CA 1
ATOM 680 C C . ILE A 1 85 ? 7.249 -0.290 -12.497 1.00 96.69 85 ILE A C 1
ATOM 682 O O . ILE A 1 85 ? 7.701 0.493 -13.328 1.00 96.69 85 ILE A O 1
ATOM 686 N N . ALA A 1 86 ? 6.271 -1.146 -12.800 1.00 96.94 86 ALA A N 1
ATOM 687 C CA . ALA A 1 86 ? 5.634 -1.163 -14.115 1.00 96.94 86 ALA A CA 1
ATOM 688 C C . ALA A 1 86 ? 5.069 0.215 -14.490 1.00 96.94 86 ALA A C 1
ATOM 690 O O . ALA A 1 86 ? 5.185 0.613 -15.643 1.00 96.94 86 ALA A O 1
ATOM 691 N N . GLY A 1 87 ? 4.525 0.964 -13.521 1.00 96.31 87 GLY A N 1
ATOM 692 C CA . GLY A 1 87 ? 4.073 2.343 -13.723 1.00 96.31 87 GLY A CA 1
ATOM 693 C C . GLY A 1 87 ? 5.205 3.324 -14.053 1.00 96.31 87 GLY A C 1
ATOM 694 O O . GLY A 1 87 ? 5.017 4.202 -14.887 1.00 96.31 87 GLY A O 1
ATOM 695 N N . MET A 1 88 ? 6.392 3.152 -13.462 1.00 96.44 88 MET A N 1
ATOM 696 C CA . MET A 1 88 ? 7.582 3.949 -13.800 1.00 96.44 88 MET A CA 1
ATOM 697 C C . MET A 1 88 ? 8.070 3.669 -15.229 1.00 96.44 88 MET A C 1
ATOM 699 O O . MET A 1 88 ? 8.423 4.591 -15.959 1.00 96.44 88 MET A O 1
ATOM 703 N N . PHE A 1 89 ? 8.073 2.401 -15.652 1.00 96.81 89 PHE A N 1
ATOM 704 C CA . PHE A 1 89 ? 8.431 2.037 -17.028 1.00 96.81 89 PHE A CA 1
ATOM 705 C C . PHE A 1 89 ? 7.340 2.400 -18.036 1.00 96.81 89 PHE A C 1
ATOM 707 O O . PHE A 1 89 ? 7.663 2.720 -19.174 1.00 96.81 89 PHE A O 1
ATOM 714 N N . GLN A 1 90 ? 6.071 2.411 -17.622 1.00 97.56 90 GLN A N 1
ATOM 715 C CA . GLN A 1 90 ? 4.992 2.923 -18.460 1.00 97.56 90 GLN A CA 1
ATOM 716 C C . GLN A 1 90 ? 5.182 4.415 -18.716 1.00 97.56 90 GLN A C 1
ATOM 718 O O . GLN A 1 90 ? 5.202 4.826 -19.866 1.00 97.56 90 GLN A O 1
ATOM 723 N N . PHE A 1 91 ? 5.458 5.194 -17.664 1.00 96.69 91 PHE A N 1
ATOM 724 C CA . PHE A 1 91 ? 5.822 6.603 -17.803 1.00 96.69 91 PHE A CA 1
ATOM 725 C C . PHE A 1 91 ? 6.994 6.793 -18.778 1.00 96.69 91 PHE A C 1
ATOM 727 O O . PHE A 1 91 ? 6.959 7.697 -19.608 1.00 96.69 91 PHE A O 1
ATOM 734 N N . ALA A 1 92 ? 8.006 5.921 -18.728 1.00 96.38 92 ALA A N 1
ATOM 735 C CA . ALA A 1 92 ? 9.126 5.980 -19.660 1.00 96.38 92 ALA A CA 1
ATOM 736 C C . ALA A 1 92 ? 8.731 5.705 -21.118 1.00 96.38 92 ALA A C 1
ATOM 738 O O . ALA A 1 92 ? 9.228 6.390 -22.010 1.00 96.38 92 ALA A O 1
ATOM 739 N N . ALA A 1 93 ? 7.855 4.728 -21.357 1.00 97.06 93 ALA A N 1
ATOM 740 C CA . ALA A 1 93 ? 7.351 4.415 -22.691 1.00 97.06 93 ALA A CA 1
ATOM 741 C C . ALA A 1 93 ? 6.466 5.548 -23.236 1.00 97.06 93 ALA A C 1
ATOM 743 O O . ALA A 1 93 ? 6.674 6.004 -24.356 1.00 97.06 93 ALA A O 1
ATOM 744 N N . ASP A 1 94 ? 5.557 6.076 -22.411 1.00 96.75 94 ASP A N 1
ATOM 745 C CA . ASP A 1 94 ? 4.626 7.149 -22.790 1.00 96.75 94 ASP A CA 1
ATOM 746 C C . ASP A 1 94 ? 5.353 8.445 -23.195 1.00 96.75 94 ASP A C 1
ATOM 748 O O . ASP A 1 94 ? 4.854 9.214 -24.012 1.00 96.75 94 ASP A O 1
ATOM 752 N N . HIS A 1 95 ? 6.549 8.682 -22.644 1.00 95.00 95 HIS A N 1
ATOM 753 C CA . HIS A 1 95 ? 7.386 9.852 -22.942 1.00 95.00 95 HIS A CA 1
ATOM 754 C C . HIS A 1 95 ? 8.516 9.556 -23.944 1.00 95.00 95 HIS A C 1
ATOM 756 O O . HIS A 1 95 ? 9.383 10.406 -24.153 1.00 95.00 95 HIS A O 1
ATOM 762 N N . GLY A 1 96 ? 8.536 8.363 -24.548 1.00 94.38 96 GLY A N 1
ATOM 763 C CA . GLY A 1 96 ? 9.504 7.985 -25.580 1.00 94.38 96 GLY A CA 1
ATOM 764 C C . GLY A 1 96 ? 10.934 7.739 -25.086 1.00 94.38 96 GLY A C 1
ATOM 765 O O . GLY A 1 96 ? 11.860 7.715 -25.892 1.00 94.38 96 GLY A O 1
ATOM 766 N N . TYR A 1 97 ? 11.155 7.544 -23.781 1.00 94.44 97 TYR A N 1
ATOM 767 C CA . TYR A 1 97 ? 12.479 7.174 -23.248 1.00 94.44 97 TYR A CA 1
ATOM 768 C C . TYR A 1 97 ? 12.863 5.727 -23.565 1.00 94.44 97 TYR A C 1
ATOM 770 O O . TYR A 1 97 ? 14.045 5.379 -23.556 1.00 94.44 97 TYR A O 1
ATOM 778 N N . ILE A 1 98 ? 11.863 4.882 -23.802 1.00 95.69 98 ILE A N 1
ATOM 779 C CA . ILE A 1 98 ? 11.995 3.503 -24.266 1.00 95.69 98 ILE A CA 1
ATOM 780 C C . ILE A 1 98 ? 10.908 3.236 -25.305 1.00 95.69 98 ILE A C 1
ATOM 782 O O . ILE A 1 98 ? 9.838 3.832 -25.238 1.00 95.69 98 ILE A O 1
ATOM 786 N N . GLU A 1 99 ? 11.165 2.320 -26.236 1.00 94.81 99 GLU A N 1
ATOM 787 C CA . GLU A 1 99 ? 10.205 1.982 -27.298 1.00 94.81 99 GLU A CA 1
ATOM 788 C C . GLU A 1 99 ? 8.963 1.258 -26.764 1.00 94.81 99 GLU A C 1
ATOM 790 O O . GLU A 1 99 ? 7.858 1.464 -27.258 1.00 94.81 99 GLU A O 1
ATOM 795 N N . ALA A 1 100 ? 9.138 0.407 -25.751 1.00 95.00 100 ALA A N 1
ATOM 796 C CA . ALA A 1 100 ? 8.064 -0.386 -25.167 1.00 95.00 100 ALA A CA 1
ATOM 797 C C . ALA A 1 100 ? 8.315 -0.663 -23.682 1.00 95.00 100 ALA A C 1
ATOM 799 O O . ALA A 1 100 ? 9.457 -0.735 -23.222 1.00 95.00 100 ALA A O 1
ATOM 800 N N . ASN A 1 101 ? 7.236 -0.867 -22.924 1.00 95.88 101 ASN A N 1
ATOM 801 C CA . ASN A 1 101 ? 7.321 -1.194 -21.506 1.00 95.88 101 ASN A CA 1
ATOM 802 C C . ASN A 1 101 ? 7.739 -2.672 -21.312 1.00 95.88 101 ASN A C 1
ATOM 804 O O . ASN A 1 101 ? 6.965 -3.572 -21.644 1.00 95.88 101 ASN A O 1
ATOM 808 N N . PRO A 1 102 ? 8.900 -2.982 -20.698 1.00 95.56 102 PRO A N 1
ATOM 809 C CA . PRO A 1 102 ? 9.345 -4.366 -20.499 1.00 95.56 102 PRO A CA 1
ATOM 810 C C . PRO A 1 102 ? 8.443 -5.171 -19.544 1.00 95.56 102 PRO A C 1
ATOM 812 O O . PRO A 1 102 ? 8.521 -6.402 -19.514 1.00 95.56 102 PRO A O 1
ATOM 815 N N . PHE A 1 103 ? 7.565 -4.503 -18.784 1.00 96.50 103 PHE A N 1
ATOM 816 C CA . PHE A 1 103 ? 6.552 -5.146 -17.944 1.00 96.50 103 PHE A CA 1
ATOM 817 C C . PHE A 1 103 ? 5.325 -5.630 -18.723 1.00 96.50 103 PHE A C 1
ATOM 819 O O . PHE A 1 103 ? 4.509 -6.370 -18.164 1.00 96.50 103 PHE A O 1
ATOM 826 N N . GLU A 1 104 ? 5.175 -5.257 -19.994 1.00 94.94 104 GLU A N 1
ATOM 827 C CA . GLU A 1 104 ? 4.027 -5.658 -20.799 1.00 94.94 104 GLU A CA 1
ATOM 828 C C . GLU A 1 104 ? 3.908 -7.191 -20.871 1.00 94.94 104 GLU A C 1
ATOM 830 O O . GLU A 1 104 ? 4.865 -7.920 -21.141 1.00 94.94 104 GLU A O 1
ATOM 835 N N . GLY A 1 105 ? 2.723 -7.722 -20.564 1.00 93.31 105 GLY A N 1
ATOM 836 C CA . GLY A 1 105 ? 2.474 -9.166 -20.496 1.00 93.31 105 GLY A CA 1
ATOM 837 C C . GLY A 1 105 ? 2.956 -9.867 -19.214 1.00 93.31 105 GLY A C 1
ATOM 838 O O . GLY A 1 105 ? 2.636 -11.045 -19.023 1.00 93.31 105 GLY A O 1
ATOM 839 N N . ILE A 1 106 ? 3.648 -9.187 -18.288 1.00 95.44 106 ILE A N 1
ATOM 840 C CA . ILE A 1 106 ? 3.941 -9.741 -16.956 1.00 95.44 106 ILE A CA 1
ATOM 841 C C . ILE A 1 106 ? 2.669 -9.682 -16.104 1.00 95.44 106 ILE A C 1
ATOM 843 O O . ILE A 1 106 ? 2.362 -8.688 -15.448 1.00 95.44 106 ILE A O 1
ATOM 847 N N . LYS A 1 107 ? 1.920 -10.787 -16.081 1.00 94.31 107 LYS A N 1
ATOM 848 C CA . LYS A 1 107 ? 0.699 -10.888 -15.273 1.00 94.31 107 LYS A CA 1
ATOM 849 C C . LYS A 1 107 ? 1.025 -10.931 -13.771 1.00 94.31 107 LYS A C 1
ATOM 851 O O . LYS A 1 107 ? 1.989 -11.611 -13.383 1.00 94.31 107 LYS A O 1
ATOM 856 N N . PRO A 1 108 ? 0.214 -10.274 -12.916 1.00 94.44 108 PRO A N 1
ATOM 857 C CA . PRO A 1 108 ? 0.283 -10.455 -11.473 1.00 94.44 108 PRO A CA 1
ATOM 858 C C . PRO A 1 108 ? 0.157 -11.931 -11.096 1.00 94.44 108 PRO A C 1
ATOM 860 O O . PRO A 1 108 ? -0.594 -12.695 -11.708 1.00 94.44 108 PRO A O 1
ATOM 863 N N . LEU A 1 109 ? 0.889 -12.335 -10.067 1.00 94.19 109 LEU A N 1
ATOM 864 C CA . LEU A 1 109 ? 0.810 -13.684 -9.525 1.00 94.19 109 LEU A CA 1
ATOM 865 C C . LEU A 1 109 ? -0.561 -13.897 -8.879 1.00 94.19 109 LEU A C 1
ATOM 867 O O . LEU A 1 109 ? -1.070 -13.010 -8.184 1.00 94.19 109 LEU A O 1
ATOM 871 N N . LYS A 1 110 ? -1.143 -15.085 -9.078 1.00 91.81 110 LYS A N 1
ATOM 872 C CA . LYS A 1 110 ? -2.403 -15.458 -8.431 1.00 91.81 110 LYS A CA 1
ATOM 873 C C . LYS A 1 110 ? -2.216 -15.448 -6.916 1.00 91.81 110 LYS A C 1
ATOM 875 O O . LYS A 1 110 ? -1.270 -16.026 -6.387 1.00 91.81 110 LYS A O 1
ATOM 880 N N . ARG A 1 111 ? -3.138 -14.788 -6.224 1.00 85.38 111 ARG A N 1
ATOM 881 C CA . ARG A 1 111 ? -3.190 -14.732 -4.766 1.00 85.38 111 ARG A CA 1
ATOM 882 C C . ARG A 1 111 ? -4.288 -15.670 -4.280 1.00 85.38 111 ARG A C 1
ATOM 884 O O . ARG A 1 111 ? -5.430 -15.522 -4.704 1.00 85.38 111 ARG A O 1
ATOM 891 N N . ALA A 1 112 ? -3.968 -16.541 -3.326 1.00 77.31 112 ALA A N 1
ATOM 892 C CA . ALA A 1 112 ? -4.992 -17.151 -2.487 1.00 77.31 112 ALA A CA 1
ATOM 893 C C . ALA A 1 112 ? -5.612 -16.051 -1.612 1.00 77.31 112 ALA A C 1
ATOM 895 O O . ALA A 1 112 ? -4.906 -15.348 -0.875 1.00 77.31 112 ALA A O 1
ATOM 896 N N . ARG A 1 113 ? -6.920 -15.828 -1.751 1.00 75.62 113 ARG A N 1
ATOM 897 C CA . ARG A 1 113 ? -7.642 -14.922 -0.861 1.00 75.62 113 ARG A CA 1
ATOM 898 C C . ARG A 1 113 ? -7.650 -15.597 0.507 1.00 75.62 113 ARG A C 1
ATOM 900 O O . ARG A 1 113 ? -8.215 -16.671 0.638 1.00 75.62 113 ARG A O 1
ATOM 907 N N . ALA A 1 114 ? -6.965 -15.001 1.480 1.00 78.69 114 ALA A N 1
ATOM 908 C CA . ALA A 1 114 ? -7.104 -15.446 2.857 1.00 78.69 114 ALA A CA 1
ATOM 909 C C . ALA A 1 114 ? -8.565 -15.226 3.256 1.00 78.69 114 ALA A C 1
ATOM 911 O O . ALA A 1 114 ? -9.106 -14.140 3.002 1.00 78.69 114 ALA A O 1
ATOM 912 N N . GLU A 1 115 ? -9.193 -16.259 3.805 1.00 83.88 115 GLU A N 1
ATOM 913 C CA . GLU A 1 115 ? -10.521 -16.117 4.380 1.00 83.88 115 GLU A CA 1
ATOM 914 C C . GLU A 1 115 ? -10.435 -15.158 5.572 1.00 83.88 115 GLU A C 1
ATOM 916 O O . GLU A 1 115 ? -9.448 -15.192 6.315 1.00 83.88 115 GLU A O 1
ATOM 921 N N . PRO A 1 116 ? -11.391 -14.226 5.717 1.00 83.81 116 PRO A N 1
ATOM 922 C CA . PRO A 1 116 ? -11.467 -13.411 6.916 1.00 83.81 116 PRO A CA 1
ATOM 923 C C . PRO A 1 116 ? -11.618 -14.314 8.142 1.00 83.81 116 PRO A C 1
ATOM 925 O O . PRO A 1 116 ? -12.516 -15.148 8.172 1.00 83.81 116 PRO A O 1
ATOM 928 N N . ASP A 1 117 ? -10.768 -14.102 9.140 1.00 88.81 117 ASP A N 1
ATOM 929 C CA . ASP A 1 117 ? -10.823 -14.765 10.443 1.00 88.81 117 ASP A CA 1
ATOM 930 C C . ASP A 1 117 ? -11.229 -13.717 11.495 1.00 88.81 117 ASP A C 1
ATOM 932 O O . ASP A 1 117 ? -10.371 -13.005 12.032 1.00 88.81 117 ASP A O 1
ATOM 936 N N . PRO A 1 118 ? -12.540 -13.443 11.651 1.00 89.50 118 PRO A N 1
ATOM 937 C CA . PRO A 1 118 ? -13.024 -12.451 12.599 1.00 89.50 118 PRO A CA 1
ATOM 938 C C . PRO A 1 118 ? -12.936 -12.983 14.032 1.00 89.50 118 PRO A C 1
ATOM 940 O O . PRO A 1 118 ? -13.182 -14.158 14.282 1.00 89.50 118 PRO A O 1
ATOM 943 N N . LEU A 1 119 ? -12.682 -12.083 14.986 1.00 89.94 119 LEU A N 1
ATOM 944 C CA . LEU A 1 119 ? -12.701 -12.432 16.406 1.00 89.94 119 LEU A CA 1
ATOM 945 C C . LEU A 1 119 ? -14.062 -13.010 16.803 1.00 89.94 119 LEU A C 1
ATOM 947 O O . LEU A 1 119 ? -15.108 -12.387 16.595 1.00 89.94 119 LEU A O 1
ATOM 951 N N . THR A 1 120 ? -14.030 -14.170 17.447 1.00 93.81 120 THR A N 1
ATOM 952 C CA . THR A 1 120 ? -15.182 -14.711 18.166 1.00 93.81 120 THR A CA 1
ATOM 953 C C . THR A 1 120 ? -15.493 -13.863 19.404 1.00 93.81 120 THR A C 1
ATOM 955 O O . THR A 1 120 ? -14.665 -13.087 19.892 1.00 93.81 120 THR A O 1
ATOM 958 N N . ARG A 1 121 ? -16.700 -14.024 19.960 1.00 91.56 121 ARG A N 1
ATOM 959 C CA . ARG A 1 121 ? -17.095 -13.342 21.204 1.00 91.56 121 ARG A CA 1
ATOM 960 C C . ARG A 1 121 ? -16.130 -13.654 22.355 1.00 91.56 121 ARG A C 1
ATOM 962 O O . ARG A 1 121 ? -15.731 -12.738 23.070 1.00 91.56 121 ARG A O 1
ATOM 969 N N . ASP A 1 122 ? -15.722 -14.911 22.497 1.00 95.25 122 ASP A N 1
ATOM 970 C CA . ASP A 1 122 ? -14.834 -15.345 23.580 1.00 95.25 122 ASP A CA 1
ATOM 971 C C . ASP A 1 122 ? -13.405 -14.820 23.394 1.00 95.25 122 ASP A C 1
ATOM 973 O O . ASP A 1 122 ? -12.737 -14.447 24.357 1.00 95.25 122 ASP A O 1
ATOM 977 N N . GLU A 1 123 ? -12.922 -14.732 22.153 1.00 94.38 123 GLU A N 1
ATOM 978 C CA . GLU A 1 123 ? -11.648 -14.074 21.843 1.00 94.38 123 GLU A CA 1
ATOM 979 C C . GLU A 1 123 ? -11.675 -12.582 22.141 1.00 94.38 123 GLU A C 1
ATOM 981 O O . GLU A 1 123 ? -10.697 -12.055 22.670 1.00 94.38 123 GLU A O 1
ATOM 986 N N . PHE A 1 124 ? -12.787 -11.908 21.847 1.00 93.25 124 PHE A N 1
ATOM 987 C CA . PHE A 1 124 ? -12.952 -10.504 22.194 1.00 93.25 124 PHE A CA 1
ATOM 988 C C . PHE A 1 124 ? -12.923 -10.291 23.713 1.00 93.25 124 PHE A C 1
ATOM 990 O O . PHE A 1 124 ? -12.200 -9.415 24.181 1.00 93.25 124 PHE A O 1
ATOM 997 N N . ILE A 1 125 ? -13.624 -11.119 24.495 1.00 93.50 125 ILE A N 1
ATOM 998 C CA . ILE A 1 125 ? -13.581 -11.046 25.965 1.00 93.50 125 ILE A CA 1
ATOM 999 C C . ILE A 1 125 ? -12.141 -11.231 26.464 1.00 93.50 125 ILE A C 1
ATOM 1001 O O . ILE A 1 125 ? -11.624 -10.373 27.177 1.00 93.50 125 ILE A O 1
ATOM 1005 N N . ARG A 1 126 ? -11.439 -12.271 25.991 1.00 95.69 126 ARG A N 1
ATOM 1006 C CA . ARG A 1 126 ? -10.027 -12.506 26.346 1.00 95.69 126 ARG A CA 1
ATOM 1007 C C . ARG A 1 126 ? -9.110 -11.345 25.953 1.00 95.69 126 ARG A C 1
ATOM 1009 O O . ARG A 1 126 ? -8.191 -11.017 26.703 1.00 95.69 126 ARG A O 1
ATOM 1016 N N . LEU A 1 127 ? -9.340 -10.717 24.798 1.00 93.88 127 LEU A N 1
ATOM 1017 C CA . LEU A 1 127 ? -8.592 -9.540 24.349 1.00 93.88 127 LEU A CA 1
ATOM 1018 C C . LEU A 1 127 ? -8.774 -8.365 25.319 1.00 93.88 127 LEU A C 1
ATOM 1020 O O . LEU A 1 127 ? -7.793 -7.718 25.695 1.00 93.88 127 LEU A O 1
ATOM 1024 N N . ILE A 1 128 ? -10.014 -8.088 25.725 1.00 94.31 128 ILE A N 1
ATOM 1025 C CA . ILE A 1 128 ? -10.327 -7.004 26.660 1.00 94.31 128 ILE A CA 1
ATOM 1026 C C . ILE A 1 128 ? -9.763 -7.301 28.054 1.00 94.31 128 ILE A C 1
ATOM 1028 O O . ILE A 1 128 ? -9.184 -6.405 28.672 1.00 94.31 128 ILE A O 1
ATOM 1032 N N . ASP A 1 129 ? -9.841 -8.542 28.528 1.00 94.12 129 ASP A N 1
ATOM 1033 C CA . ASP A 1 129 ? -9.296 -8.943 29.831 1.00 94.12 129 ASP A CA 1
ATOM 1034 C C . ASP A 1 129 ? -7.766 -8.862 29.883 1.00 94.12 129 ASP A C 1
ATOM 1036 O O . ASP A 1 129 ? -7.195 -8.484 30.907 1.00 94.12 129 ASP A O 1
ATOM 1040 N N . ALA A 1 130 ? -7.087 -9.123 28.763 1.00 95.56 130 ALA A N 1
ATOM 1041 C CA . ALA A 1 130 ? -5.636 -8.989 28.652 1.00 95.56 130 ALA A CA 1
ATOM 1042 C C . ALA A 1 130 ? -5.144 -7.524 28.657 1.00 95.56 130 ALA A C 1
ATOM 1044 O O . ALA A 1 130 ? -3.952 -7.263 28.866 1.00 95.56 130 ALA A O 1
ATOM 1045 N N . CYS A 1 131 ? -6.026 -6.547 28.425 1.00 94.12 131 CYS A N 1
ATOM 1046 C CA . CYS A 1 131 ? -5.660 -5.134 28.425 1.00 94.12 131 CYS A CA 1
ATOM 1047 C C . CYS A 1 131 ? -5.419 -4.623 29.856 1.00 94.12 131 CYS A C 1
ATOM 1049 O O . CYS A 1 131 ? -6.330 -4.579 30.681 1.00 94.12 131 CYS A O 1
ATOM 1051 N N . ARG A 1 132 ? -4.199 -4.146 30.135 1.00 93.00 132 ARG A N 1
ATOM 1052 C CA . ARG A 1 132 ? -3.800 -3.656 31.471 1.00 93.00 132 ARG A CA 1
ATOM 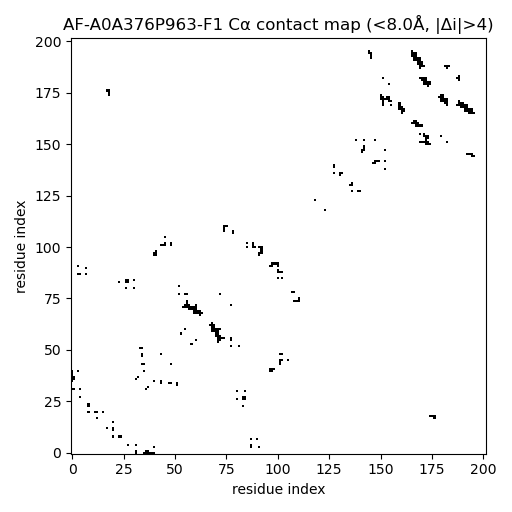1053 C C . ARG A 1 132 ? -4.390 -2.296 31.850 1.00 93.00 132 ARG A C 1
ATOM 1055 O O . ARG A 1 132 ? -4.573 -2.021 33.030 1.00 93.00 132 ARG A O 1
ATOM 1062 N N . HIS A 1 133 ? -4.659 -1.438 30.867 1.00 94.50 133 HIS A N 1
ATOM 1063 C CA . HIS A 1 133 ? -5.135 -0.072 31.092 1.00 94.50 133 HIS A CA 1
ATOM 1064 C C . HIS A 1 133 ? -6.576 0.100 30.613 1.00 94.50 133 HIS A C 1
ATOM 1066 O O . HIS A 1 133 ? -6.930 -0.348 29.519 1.00 94.50 133 HIS A O 1
ATOM 1072 N N . GLN A 1 134 ? -7.386 0.823 31.392 1.00 91.81 134 GLN A N 1
ATOM 1073 C CA . GLN A 1 134 ? -8.790 1.082 31.059 1.00 91.81 134 GLN A CA 1
ATOM 1074 C C . GLN A 1 134 ? -8.947 1.808 29.716 1.00 91.81 134 GLN A C 1
ATOM 1076 O O . GLN A 1 134 ? -9.840 1.490 28.939 1.00 91.81 134 GLN A O 1
ATOM 1081 N N . GLN A 1 135 ? -8.040 2.734 29.393 1.00 89.62 135 GLN A N 1
ATOM 1082 C CA . GLN A 1 135 ? -8.054 3.429 28.102 1.00 89.62 135 GLN A CA 1
ATOM 1083 C C . GLN A 1 135 ? -7.859 2.467 26.923 1.00 89.62 135 GLN A C 1
ATOM 1085 O O . GLN A 1 135 ? -8.533 2.596 25.905 1.00 89.62 135 GLN A O 1
ATOM 1090 N N . THR A 1 136 ? -6.989 1.464 27.067 1.00 91.31 136 THR A N 1
ATOM 1091 C CA . THR A 1 136 ? -6.778 0.437 26.039 1.00 91.31 136 THR A CA 1
ATOM 1092 C C . THR A 1 136 ? -8.018 -0.441 25.874 1.00 91.31 136 THR A C 1
ATOM 1094 O O . THR A 1 136 ? -8.396 -0.730 24.741 1.00 91.31 136 THR A O 1
ATOM 1097 N N . LYS A 1 137 ? -8.696 -0.797 26.978 1.00 93.12 137 LYS A N 1
ATOM 1098 C CA . LYS A 1 137 ? -9.988 -1.506 26.938 1.00 93.12 137 LYS A CA 1
ATOM 1099 C C . LYS A 1 137 ? -11.036 -0.698 26.178 1.00 93.12 137 LYS A C 1
ATOM 1101 O O . LYS A 1 137 ? -11.625 -1.204 25.232 1.00 93.12 137 LYS A O 1
ATOM 1106 N N . ASN A 1 138 ? -11.214 0.571 26.543 1.00 90.50 138 ASN A N 1
ATOM 1107 C CA . ASN A 1 138 ? -12.194 1.456 25.913 1.00 90.50 138 ASN A CA 1
ATOM 1108 C C . ASN A 1 138 ? -11.924 1.624 24.410 1.00 90.50 138 ASN A C 1
ATOM 1110 O O . ASN A 1 138 ? -12.860 1.568 23.617 1.00 90.50 138 ASN A O 1
ATOM 1114 N N . LEU A 1 139 ? -10.654 1.772 24.015 1.00 91.25 139 LEU A N 1
ATOM 1115 C CA . LEU A 1 139 ? -10.256 1.893 22.612 1.00 91.25 139 LEU A CA 1
ATOM 1116 C C . LEU A 1 139 ? -10.632 0.647 21.798 1.00 91.25 139 LEU A C 1
ATOM 1118 O O . LEU A 1 139 ? -11.230 0.777 20.731 1.00 91.25 139 LEU A O 1
ATOM 1122 N N . TRP A 1 140 ? -10.295 -0.550 22.288 1.00 92.19 140 TRP A N 1
ATOM 1123 C CA . TRP A 1 140 ? -10.605 -1.798 21.583 1.00 92.19 140 TRP A CA 1
ATOM 1124 C C . TRP A 1 140 ? -12.098 -2.111 21.576 1.00 92.19 140 TRP A C 1
ATOM 1126 O O . TRP A 1 140 ? -12.618 -2.513 20.537 1.00 92.19 140 TRP A O 1
ATOM 1136 N N . SER A 1 141 ? -12.802 -1.862 22.683 1.00 91.12 141 SER A N 1
ATOM 1137 C CA . SER A 1 141 ? -14.260 -1.980 22.732 1.00 91.12 141 SER A CA 1
ATOM 1138 C C . SER A 1 141 ? -14.910 -1.070 21.699 1.00 91.12 141 SER A C 1
ATOM 1140 O O . SER A 1 141 ? -15.703 -1.535 20.883 1.00 91.12 141 SER A O 1
ATOM 1142 N N . LEU A 1 142 ? -14.521 0.208 21.662 1.00 90.19 142 LEU A N 1
ATOM 1143 C CA . LEU A 1 142 ? -15.050 1.152 20.686 1.00 90.19 142 LEU A CA 1
ATOM 1144 C C . LEU A 1 142 ? -14.754 0.687 19.259 1.00 90.19 142 LEU A C 1
ATOM 1146 O O . LEU A 1 142 ? -15.663 0.670 18.435 1.00 90.19 142 LEU A O 1
ATOM 1150 N N . ALA A 1 143 ? -13.525 0.250 18.973 1.00 91.31 143 ALA A N 1
ATOM 1151 C CA . ALA A 1 143 ? -13.132 -0.248 17.656 1.00 91.31 143 ALA A CA 1
ATOM 1152 C C . ALA A 1 143 ? -14.009 -1.414 17.178 1.00 91.31 143 ALA A C 1
ATOM 1154 O O . ALA A 1 143 ? -14.455 -1.416 16.031 1.00 91.31 143 ALA A O 1
ATOM 1155 N N . VAL A 1 144 ? -14.273 -2.384 18.057 1.00 90.12 144 VAL A N 1
ATOM 1156 C CA . VAL A 1 144 ? -15.059 -3.581 17.732 1.00 90.12 144 VAL A CA 1
ATOM 1157 C C . VAL A 1 144 ? -16.540 -3.248 17.564 1.00 90.12 144 VAL A C 1
ATOM 1159 O O . VAL A 1 144 ? -17.144 -3.689 16.590 1.00 90.12 144 VAL A O 1
ATOM 1162 N N . TYR A 1 145 ? -17.117 -2.429 18.448 1.00 88.25 145 TYR A N 1
ATOM 1163 C CA . TYR A 1 145 ? -18.541 -2.083 18.376 1.00 88.25 145 TYR A CA 1
ATOM 1164 C C . TYR A 1 145 ? -18.889 -1.123 17.235 1.00 88.25 145 TYR A C 1
ATOM 1166 O O . TYR A 1 145 ? -19.991 -1.186 16.697 1.00 88.25 145 TYR A O 1
ATOM 1174 N N . THR A 1 146 ? -17.971 -0.232 16.857 1.00 87.62 146 THR A N 1
ATOM 1175 C CA . THR A 1 146 ? -18.224 0.794 15.826 1.00 87.62 146 THR A CA 1
ATOM 1176 C C . THR A 1 146 ? -17.691 0.419 14.445 1.00 87.62 146 THR A C 1
ATOM 1178 O O . THR A 1 146 ? -18.067 1.038 13.447 1.00 87.62 146 THR A O 1
ATOM 1181 N N . GLY A 1 147 ? -16.764 -0.543 14.364 1.00 87.56 147 GLY A N 1
ATOM 1182 C CA . GLY A 1 147 ? -16.048 -0.864 13.128 1.00 87.56 147 GLY A CA 1
ATOM 1183 C C . GLY A 1 147 ? -15.215 0.305 12.583 1.00 87.56 147 GLY A C 1
ATOM 1184 O O . GLY A 1 147 ? -14.937 0.368 11.381 1.00 87.56 147 GLY A O 1
ATOM 1185 N N . MET A 1 148 ? -14.855 1.271 13.432 1.00 88.19 148 MET A N 1
ATOM 1186 C CA . MET A 1 148 ? -14.031 2.414 13.044 1.00 88.19 148 MET A CA 1
ATOM 1187 C C . MET A 1 148 ? -12.602 1.987 12.725 1.00 88.19 148 MET A C 1
ATOM 1189 O O . MET A 1 148 ? -12.019 1.106 13.362 1.00 88.19 148 MET A O 1
ATOM 1193 N N . ARG A 1 149 ? -11.995 2.646 11.735 1.00 88.00 149 ARG A N 1
ATOM 1194 C CA . ARG A 1 149 ? -10.587 2.402 11.409 1.00 88.00 149 ARG A CA 1
ATOM 1195 C C . ARG A 1 149 ? -9.703 3.005 12.491 1.00 88.00 149 ARG A C 1
ATOM 1197 O O . ARG A 1 149 ? -10.014 4.046 13.055 1.00 88.00 149 ARG A O 1
ATOM 1204 N N . HIS A 1 150 ? -8.538 2.403 12.714 1.00 89.25 150 HIS A N 1
ATOM 1205 C CA . HIS A 1 150 ? -7.594 2.866 13.734 1.00 89.25 150 HIS A CA 1
ATOM 1206 C C . HIS A 1 150 ? -7.251 4.363 13.624 1.00 89.25 150 HIS A C 1
ATOM 1208 O O . HIS A 1 150 ? -7.235 5.062 14.629 1.00 89.25 150 HIS A O 1
ATOM 1214 N N . GLY A 1 151 ? -7.034 4.873 12.407 1.00 87.62 151 GLY A N 1
ATOM 1215 C CA . GLY A 1 151 ? -6.757 6.297 12.203 1.00 87.62 151 GLY A CA 1
ATOM 1216 C C . GLY A 1 151 ? -7.950 7.208 12.510 1.00 87.62 151 GLY A C 1
ATOM 1217 O O . GLY A 1 151 ? -7.736 8.324 12.965 1.00 87.62 151 GLY A O 1
ATOM 1218 N N . GLU A 1 152 ? -9.185 6.729 12.331 1.00 90.56 152 GLU A N 1
ATOM 1219 C CA . GLU A 1 152 ? -10.411 7.453 12.698 1.00 90.56 152 GLU A CA 1
ATOM 1220 C C . GLU A 1 152 ? -10.529 7.528 14.229 1.00 90.56 152 GLU A C 1
ATOM 1222 O O . GLU A 1 152 ? -10.712 8.613 14.773 1.00 90.56 152 GLU A O 1
ATOM 1227 N N . LEU A 1 153 ? -10.319 6.400 14.924 1.00 90.94 153 LEU A N 1
ATOM 1228 C CA . LEU A 1 153 ? -10.363 6.304 16.392 1.00 90.94 153 LEU A CA 1
ATOM 1229 C C . LEU A 1 153 ? -9.362 7.237 17.079 1.00 90.94 153 LEU A C 1
ATOM 1231 O O . LEU A 1 153 ? -9.712 7.925 18.029 1.00 90.94 153 LEU A O 1
ATOM 1235 N N . VAL A 1 154 ? -8.118 7.268 16.594 1.00 90.56 154 VAL A N 1
ATOM 1236 C CA . VAL A 1 154 ? -7.049 8.097 17.178 1.00 90.56 154 VAL A CA 1
ATOM 1237 C C . VAL A 1 154 ? -7.256 9.588 16.882 1.00 90.56 154 VAL A C 1
ATOM 1239 O O . VAL A 1 154 ? -6.720 10.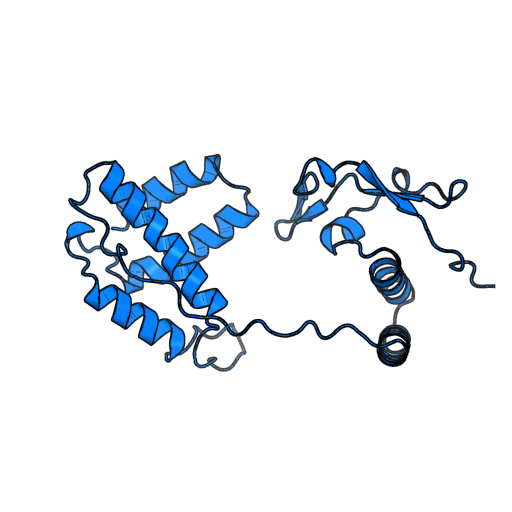432 17.591 1.00 90.56 154 VAL A O 1
ATOM 1242 N N . SER A 1 155 ? -8.043 9.927 15.858 1.00 90.88 155 SER A N 1
ATOM 1243 C CA . SER A 1 155 ? -8.342 11.318 15.495 1.00 90.88 155 SER A CA 1
ATOM 1244 C C . SER A 1 155 ? -9.620 11.889 16.110 1.00 90.88 155 SER A C 1
ATOM 1246 O O . SER A 1 155 ? -9.965 13.027 15.794 1.00 90.88 155 SER A O 1
ATOM 1248 N N . LEU A 1 156 ? -10.333 11.111 16.930 1.00 90.56 156 LEU A N 1
ATOM 1249 C CA . LEU A 1 156 ? -11.571 11.556 17.564 1.00 90.56 156 LEU A CA 1
ATOM 1250 C C . LEU A 1 156 ? -11.319 12.726 18.517 1.00 90.56 156 LEU A C 1
ATOM 1252 O O . LEU A 1 156 ? -10.474 12.640 19.409 1.00 90.56 156 LEU A O 1
ATOM 1256 N N . ALA A 1 157 ? -12.102 13.790 18.355 1.00 91.06 157 ALA A N 1
ATOM 1257 C CA . ALA A 1 157 ? -12.172 14.902 19.291 1.00 91.06 157 ALA A CA 1
ATOM 1258 C C . ALA A 1 157 ? -13.487 14.869 20.087 1.00 91.06 157 ALA A C 1
ATOM 1260 O O . ALA A 1 157 ? -14.466 14.251 19.679 1.00 91.06 157 ALA A O 1
ATOM 1261 N N . TRP A 1 158 ? -13.532 15.566 21.227 1.00 90.94 158 TRP A N 1
ATOM 1262 C CA . TRP A 1 158 ? -14.737 15.635 22.067 1.00 90.94 158 TRP A CA 1
ATOM 1263 C C . TRP A 1 158 ? -15.955 16.213 21.333 1.00 90.94 158 TRP A C 1
ATOM 1265 O O . TRP A 1 158 ? -17.071 15.759 21.553 1.00 90.94 158 TRP A O 1
ATOM 1275 N N . GLU A 1 159 ? -15.735 17.163 20.424 1.00 92.44 159 GLU A N 1
ATOM 1276 C CA . GLU A 1 159 ? -16.763 17.758 19.555 1.00 92.44 159 GLU A CA 1
ATOM 1277 C C . GLU A 1 159 ? -17.381 16.773 18.547 1.00 92.44 159 GLU A C 1
ATOM 1279 O O . GLU A 1 159 ? -18.440 17.044 17.984 1.00 92.44 159 GLU A O 1
ATOM 1284 N N . ASP A 1 160 ? -16.725 15.635 18.306 1.00 90.62 160 ASP A N 1
ATOM 1285 C CA . ASP A 1 160 ? -17.206 14.605 17.389 1.00 90.62 160 ASP A CA 1
ATOM 1286 C C . ASP A 1 160 ? -18.214 13.657 18.063 1.00 90.62 160 ASP A C 1
ATOM 1288 O O . ASP A 1 160 ? -18.834 12.845 17.375 1.00 90.62 160 ASP A O 1
ATOM 1292 N N . ILE A 1 161 ? -18.383 13.741 19.389 1.00 90.88 161 ILE A N 1
ATOM 1293 C CA . ILE A 1 161 ? -19.184 12.813 20.194 1.00 90.88 161 ILE A CA 1
ATOM 1294 C C . ILE A 1 161 ? -20.425 13.526 20.738 1.00 90.88 161 ILE A C 1
ATOM 1296 O O . ILE A 1 161 ? -20.332 14.398 21.599 1.00 90.88 161 ILE A O 1
ATOM 1300 N N . ASP A 1 162 ? -21.603 13.084 20.304 1.00 91.44 162 ASP A N 1
ATOM 1301 C CA . ASP A 1 162 ? -22.875 13.486 20.899 1.00 91.44 162 ASP A CA 1
ATOM 1302 C C . ASP A 1 162 ? -23.389 12.364 21.804 1.00 91.44 162 ASP A C 1
ATOM 1304 O O . ASP A 1 162 ? -23.998 11.392 21.354 1.00 91.44 162 ASP A O 1
ATOM 1308 N N . LEU A 1 163 ? -23.146 12.501 23.108 1.00 87.69 163 LEU A N 1
ATOM 1309 C CA . LEU A 1 163 ? -23.610 11.539 24.108 1.00 87.69 163 LEU A CA 1
ATOM 1310 C C . LEU A 1 163 ? -25.130 11.578 24.326 1.00 87.69 163 LEU A C 1
ATOM 1312 O O . LEU A 1 163 ? -25.681 10.589 24.801 1.00 87.69 163 LEU A O 1
ATOM 1316 N N . LYS A 1 164 ? -25.817 12.680 23.983 1.00 87.81 164 LYS A N 1
ATOM 1317 C CA . LYS A 1 164 ? -27.283 12.774 24.097 1.00 87.81 164 LYS A CA 1
ATOM 1318 C C . LYS A 1 164 ? -27.958 12.010 22.967 1.00 87.81 164 LYS A C 1
ATOM 1320 O O . LYS A 1 164 ? -28.895 11.259 23.211 1.00 87.81 164 LYS A O 1
ATOM 1325 N N . ALA A 1 165 ? -27.460 12.185 21.746 1.00 87.50 165 ALA A N 1
ATOM 1326 C CA . ALA A 1 165 ? -27.920 11.434 20.583 1.00 87.50 165 ALA A CA 1
ATOM 1327 C C . ALA A 1 165 ? -27.325 10.014 20.518 1.00 87.50 165 ALA A C 1
ATOM 1329 O O . ALA A 1 165 ? -27.794 9.188 19.738 1.00 87.50 165 ALA A O 1
ATOM 1330 N N . GLY A 1 166 ? -26.283 9.728 21.307 1.00 88.56 166 GLY A N 1
ATOM 1331 C CA . GLY A 1 166 ? -25.555 8.463 21.263 1.00 88.56 166 GLY A CA 1
ATOM 1332 C C . GLY A 1 166 ? -24.847 8.264 19.924 1.00 88.56 166 GLY A C 1
ATOM 1333 O O . GLY A 1 166 ? -24.941 7.192 19.332 1.00 88.56 166 GLY A O 1
ATOM 1334 N N . THR A 1 167 ? -24.176 9.294 19.404 1.00 90.56 167 THR A N 1
ATOM 1335 C CA . THR A 1 167 ? -23.536 9.246 18.082 1.00 90.56 167 THR A CA 1
ATOM 1336 C C . THR A 1 167 ? -22.097 9.744 18.089 1.00 90.56 167 THR A C 1
ATOM 1338 O O . THR A 1 167 ? -21.704 10.568 18.913 1.00 90.56 167 THR A O 1
ATOM 1341 N N . ILE A 1 168 ? -21.309 9.234 17.144 1.00 91.75 168 ILE A N 1
ATOM 1342 C CA . ILE A 1 168 ? -19.961 9.705 16.826 1.00 91.75 168 ILE A CA 1
ATOM 1343 C C . ILE A 1 168 ? -19.927 10.128 15.360 1.00 91.75 168 ILE A C 1
ATOM 1345 O O . ILE A 1 168 ? -20.279 9.342 14.481 1.00 91.75 168 ILE A O 1
ATOM 1349 N N . THR A 1 169 ? -19.454 11.340 15.082 1.00 91.38 169 THR A N 1
ATOM 1350 C CA . THR A 1 169 ? -19.262 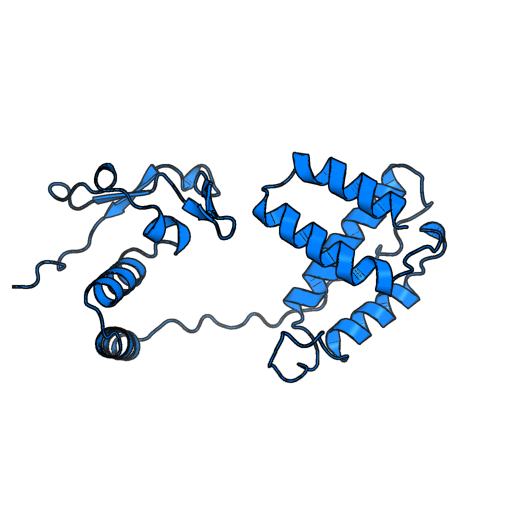11.845 13.718 1.00 91.38 169 THR A CA 1
ATOM 1351 C C . THR A 1 169 ? -17.804 11.709 13.298 1.00 91.38 169 THR A C 1
ATOM 1353 O O . THR A 1 169 ? -16.917 12.350 13.850 1.00 91.38 169 THR A O 1
ATOM 1356 N N . ILE A 1 170 ? -17.527 10.906 12.273 1.00 88.62 170 ILE A N 1
ATOM 1357 C CA . ILE A 1 170 ? -16.161 10.712 11.778 1.00 88.62 170 ILE A CA 1
ATOM 1358 C C . ILE A 1 170 ? -15.796 11.836 10.811 1.00 88.62 170 ILE A C 1
ATOM 1360 O O . ILE A 1 170 ? -16.215 11.842 9.651 1.00 88.62 170 ILE A O 1
ATOM 1364 N N . ARG A 1 171 ? -14.978 12.777 11.287 1.00 86.94 171 ARG A N 1
ATOM 1365 C CA . ARG A 1 171 ? -14.536 13.940 10.498 1.00 86.94 171 ARG A CA 1
ATOM 1366 C C . ARG A 1 171 ? -13.115 13.823 9.967 1.00 86.94 171 ARG A C 1
ATOM 1368 O O . ARG A 1 171 ? -12.776 14.432 8.957 1.00 86.94 171 ARG A O 1
ATOM 1375 N N . ARG A 1 172 ? -12.268 13.080 10.676 1.00 87.81 172 ARG A N 1
ATOM 1376 C CA . ARG A 1 172 ? -10.813 13.089 10.504 1.00 87.81 172 ARG A CA 1
ATOM 1377 C C . ARG A 1 172 ? -10.277 11.660 10.470 1.00 87.81 172 ARG A C 1
ATOM 1379 O O . ARG A 1 172 ? -10.944 10.709 10.871 1.00 87.81 172 ARG A O 1
ATOM 1386 N N . ASN A 1 173 ? -9.064 11.524 9.953 1.00 87.12 173 ASN A N 1
ATOM 1387 C CA . ASN A 1 173 ? -8.274 10.307 10.009 1.00 87.12 173 ASN A CA 1
ATOM 1388 C C . ASN A 1 173 ? -6.810 10.674 10.269 1.00 87.12 173 ASN A C 1
ATOM 1390 O O . ASN A 1 173 ? -6.197 11.403 9.482 1.00 87.12 173 ASN A O 1
ATOM 1394 N N . TYR A 1 174 ? -6.244 10.127 11.341 1.00 87.56 174 TYR A N 1
ATOM 1395 C CA . TYR A 1 174 ? -4.832 10.261 11.667 1.00 87.56 174 TYR A CA 1
ATOM 1396 C C . TYR A 1 174 ? -4.005 9.225 10.907 1.00 87.56 174 TYR A C 1
ATOM 1398 O O . TYR A 1 174 ? -4.289 8.022 10.928 1.00 87.56 174 TYR A O 1
ATOM 1406 N N . THR A 1 175 ? -2.984 9.682 10.189 1.00 85.19 175 THR A N 1
ATOM 1407 C CA . THR A 1 175 ? -2.158 8.809 9.355 1.00 85.19 175 THR A CA 1
ATOM 1408 C C . THR A 1 175 ? -0.848 8.421 10.032 1.00 85.19 175 THR A C 1
ATOM 1410 O O . THR A 1 175 ? -0.399 9.050 10.983 1.00 85.19 175 THR A O 1
ATOM 1413 N N . LYS A 1 176 ? -0.173 7.392 9.502 1.00 79.69 176 LYS A N 1
ATOM 1414 C CA . LYS A 1 176 ? 1.136 6.950 10.013 1.00 79.69 176 LYS A CA 1
ATOM 1415 C C . LYS A 1 176 ? 2.242 8.003 9.886 1.00 79.69 176 LYS A C 1
ATOM 1417 O O . LYS A 1 176 ? 3.277 7.842 10.518 1.00 79.69 176 LYS A O 1
ATOM 1422 N N . LEU A 1 177 ? 2.038 9.030 9.062 1.00 80.69 177 LEU A N 1
ATOM 1423 C CA . LEU A 1 177 ? 2.973 10.146 8.897 1.00 80.69 177 LEU A CA 1
ATOM 1424 C C . LEU A 1 177 ? 2.750 11.262 9.919 1.00 80.69 177 LEU A C 1
ATOM 1426 O O . LEU A 1 177 ? 3.448 12.264 9.878 1.00 80.69 177 LEU A O 1
ATOM 1430 N N . GLY A 1 178 ? 1.792 11.090 10.830 1.00 82.31 178 GLY A N 1
ATOM 1431 C CA . GLY A 1 178 ? 1.482 12.079 11.854 1.00 82.31 178 GLY A CA 1
ATOM 1432 C C . GLY A 1 178 ? 0.529 13.183 11.395 1.00 82.31 178 GLY A C 1
ATOM 1433 O O . GLY A 1 178 ? 0.330 14.154 12.115 1.00 82.31 178 GLY A O 1
ATOM 1434 N N . GLU A 1 179 ? -0.070 13.038 10.213 1.00 82.75 179 GLU A N 1
ATOM 1435 C CA . GLU A 1 179 ? -0.946 14.046 9.610 1.00 82.75 179 GLU A CA 1
ATOM 1436 C C . GLU A 1 179 ? -2.427 13.704 9.799 1.00 82.75 179 GLU A C 1
ATOM 1438 O O . GLU A 1 179 ? -2.825 12.536 9.683 1.00 82.75 179 GLU A O 1
ATOM 1443 N N . PHE A 1 180 ? -3.249 14.738 10.000 1.00 82.25 180 PHE A N 1
ATOM 1444 C CA . PHE A 1 180 ? -4.703 14.644 9.906 1.00 82.25 180 PHE A CA 1
ATOM 1445 C C . PHE A 1 180 ? -5.144 14.793 8.453 1.00 82.25 180 PHE A C 1
ATOM 1447 O O . PHE A 1 180 ? -4.774 15.735 7.760 1.00 82.25 180 PHE A O 1
ATOM 1454 N N . THR A 1 181 ? -5.963 13.854 8.000 1.00 80.56 181 THR A N 1
ATOM 1455 C CA . THR A 1 181 ? -6.517 13.820 6.643 1.00 80.56 181 THR A CA 1
ATOM 1456 C C . THR A 1 181 ? -8.024 13.640 6.709 1.00 80.56 181 THR A C 1
ATOM 1458 O O . THR A 1 181 ? -8.547 13.135 7.706 1.00 80.56 181 THR A O 1
ATOM 1461 N N . LEU A 1 182 ? -8.727 14.017 5.643 1.00 76.81 182 LEU A N 1
ATOM 1462 C CA . LEU A 1 182 ? -10.114 13.599 5.475 1.00 76.81 182 LEU A CA 1
ATOM 1463 C C . LEU A 1 182 ? -10.174 12.073 5.265 1.00 76.81 182 LEU A C 1
ATOM 1465 O O . LEU A 1 182 ? -9.234 11.487 4.709 1.00 76.81 182 LEU A O 1
ATOM 1469 N N . PRO A 1 183 ? -11.254 11.402 5.698 1.00 65.88 183 PRO A N 1
ATOM 1470 C CA . PRO A 1 183 ? -11.484 10.001 5.368 1.00 65.88 183 PRO A CA 1
ATOM 1471 C C . PRO A 1 183 ? -11.398 9.768 3.849 1.00 65.88 183 PRO A C 1
ATOM 1473 O O . PRO A 1 183 ? -11.845 10.583 3.052 1.00 65.88 183 PRO A O 1
ATOM 1476 N N . LYS A 1 184 ? -10.803 8.643 3.432 1.00 58.97 184 LYS A N 1
ATOM 1477 C CA . LYS A 1 184 ? -10.355 8.391 2.042 1.00 58.97 184 LYS A CA 1
ATOM 1478 C C . LYS A 1 184 ? -11.436 8.380 0.949 1.00 58.97 184 LYS A C 1
ATOM 1480 O O . LYS A 1 184 ? -11.092 8.231 -0.218 1.00 58.97 184 LYS A O 1
ATOM 1485 N N . THR A 1 185 ? -12.710 8.465 1.299 1.00 54.88 185 THR A N 1
ATOM 1486 C CA . THR A 1 185 ? -13.826 8.444 0.347 1.00 54.88 185 THR A CA 1
ATOM 1487 C C . THR A 1 185 ? -14.820 9.521 0.746 1.00 54.88 185 THR A C 1
ATOM 1489 O O . THR A 1 185 ? -15.128 9.608 1.932 1.00 54.88 185 THR A O 1
ATOM 1492 N N . GLU A 1 186 ? -15.378 10.268 -0.210 1.00 49.97 186 GLU A N 1
ATOM 1493 C CA . GLU A 1 186 ? -16.424 11.274 0.055 1.00 49.97 186 GLU A CA 1
ATOM 1494 C C . GLU A 1 186 ? -17.609 10.680 0.835 1.00 49.97 186 GLU A C 1
ATOM 1496 O O . GLU A 1 186 ? -18.077 11.283 1.793 1.00 49.97 186 GLU A O 1
ATOM 1501 N N . ALA A 1 187 ? -17.985 9.428 0.540 1.00 51.94 187 ALA A N 1
ATOM 1502 C CA . ALA A 1 187 ? -19.002 8.667 1.279 1.00 51.94 187 ALA A CA 1
ATOM 1503 C C . ALA A 1 187 ? -18.627 8.314 2.741 1.00 51.94 187 ALA A C 1
ATOM 1505 O O . ALA A 1 187 ? -19.452 7.795 3.485 1.00 51.94 187 ALA A O 1
ATOM 1506 N N . SER A 1 188 ? -17.377 8.544 3.156 1.00 53.34 188 SER A N 1
ATOM 1507 C CA . SER A 1 188 ? -16.884 8.320 4.525 1.00 53.34 188 SER A CA 1
ATOM 1508 C C . SER A 1 188 ? -16.624 9.626 5.279 1.00 53.34 188 SER A C 1
ATOM 1510 O O . SER A 1 188 ? -16.322 9.565 6.473 1.00 53.34 188 SER A O 1
ATOM 1512 N N . THR A 1 189 ? -16.715 10.781 4.620 1.00 59.09 189 THR A N 1
ATOM 1513 C CA . THR A 1 189 ? -16.619 12.087 5.276 1.00 59.09 189 THR A CA 1
ATOM 1514 C C . THR A 1 189 ? -17.924 12.350 6.024 1.00 59.09 189 THR A C 1
ATOM 1516 O O . THR A 1 189 ? -18.999 12.229 5.446 1.00 59.09 189 THR A O 1
ATOM 1519 N N . ASN A 1 190 ? -17.845 12.686 7.315 1.00 66.38 190 ASN A N 1
ATOM 1520 C CA . ASN A 1 190 ? -19.000 12.895 8.199 1.00 66.38 190 ASN A CA 1
ATOM 1521 C C . ASN A 1 190 ? -19.908 11.664 8.366 1.00 66.38 190 ASN A C 1
ATOM 1523 O O . ASN A 1 190 ? -21.101 11.801 8.637 1.00 66.38 190 ASN A O 1
ATOM 1527 N N . ARG A 1 191 ? -19.355 10.449 8.247 1.00 81.81 191 ARG A N 1
ATOM 1528 C CA . ARG A 1 191 ? -20.097 9.233 8.606 1.00 81.81 191 ARG A CA 1
ATOM 1529 C C . ARG A 1 191 ? -20.467 9.297 10.088 1.00 81.81 191 ARG A C 1
ATOM 1531 O O . ARG A 1 191 ? -19.578 9.398 10.933 1.00 81.81 191 ARG A O 1
ATOM 1538 N N . VAL A 1 192 ? -21.756 9.182 10.386 1.00 84.31 192 VAL A N 1
ATOM 1539 C CA . VAL A 1 192 ? -22.266 9.070 11.755 1.00 84.31 192 VAL A CA 1
ATOM 1540 C C . VAL A 1 192 ? -22.326 7.596 12.138 1.00 84.31 192 VAL A C 1
ATOM 1542 O O . VAL A 1 192 ? -22.881 6.777 11.407 1.00 84.31 192 VAL A O 1
ATOM 1545 N N . VAL A 1 193 ? -21.726 7.249 13.273 1.00 86.88 193 VAL A N 1
ATOM 1546 C CA . VAL A 1 193 ? -21.814 5.918 13.874 1.00 86.88 193 VAL A CA 1
ATOM 1547 C C . VAL A 1 193 ? -22.659 6.014 15.134 1.00 86.88 193 VAL A C 1
ATOM 1549 O O . VAL A 1 193 ? -22.388 6.840 16.005 1.00 86.88 193 VAL A O 1
ATOM 1552 N N . HIS A 1 194 ? -23.677 5.162 15.235 1.00 85.19 194 HIS A N 1
ATOM 1553 C CA . HIS A 1 194 ? -24.502 5.064 16.432 1.00 85.19 194 HIS A CA 1
ATOM 1554 C C . HIS A 1 194 ? -23.793 4.223 17.490 1.00 85.19 194 HIS A C 1
ATOM 1556 O O . HIS A 1 194 ? -23.319 3.118 17.220 1.00 85.19 194 HIS A O 1
ATOM 1562 N N . LEU A 1 195 ? -23.735 4.753 18.704 1.00 80.50 195 LEU A N 1
ATOM 1563 C CA . LEU A 1 195 ? -23.275 4.032 19.874 1.00 80.50 195 LEU A CA 1
ATOM 1564 C C . LEU A 1 195 ? -24.375 3.055 20.284 1.00 80.50 195 LEU A C 1
ATOM 1566 O O . LEU A 1 195 ? -25.468 3.451 20.684 1.00 80.50 195 LEU A O 1
ATOM 1570 N N . ILE A 1 196 ? -24.086 1.763 20.164 1.00 68.81 196 ILE A N 1
ATOM 1571 C CA . ILE A 1 196 ? -24.959 0.705 20.670 1.00 68.81 196 ILE A CA 1
ATOM 1572 C C . ILE A 1 196 ? -24.932 0.803 22.204 1.00 68.81 196 ILE A C 1
ATOM 1574 O O . ILE A 1 196 ? -23.850 0.807 22.794 1.00 68.81 196 ILE A O 1
ATOM 1578 N N . GLN A 1 197 ? -26.084 0.891 22.874 1.00 54.88 197 GLN A N 1
ATOM 1579 C CA . GLN A 1 197 ? -26.111 0.689 24.329 1.00 54.88 197 GLN A CA 1
ATOM 1580 C C . GLN A 1 197 ? -25.843 -0.801 24.607 1.00 54.88 197 GLN A C 1
ATOM 1582 O O . GLN A 1 197 ? -26.524 -1.630 24.001 1.00 54.88 197 GLN A O 1
ATOM 1587 N N . PRO A 1 198 ? -24.849 -1.171 25.447 1.00 50.56 198 PRO A N 1
ATOM 1588 C CA . PRO A 1 198 ? -24.457 -0.513 26.695 1.00 50.56 198 PRO A CA 1
ATOM 1589 C C . PRO A 1 198 ? -22.946 -0.194 26.794 1.00 50.56 198 PRO A C 1
ATOM 1591 O O . PRO A 1 198 ? -22.106 -1.085 26.894 1.00 50.56 198 PRO A O 1
ATOM 1594 N N . LEU A 1 199 ? -22.601 1.096 26.870 1.00 45.91 199 LEU A N 1
ATOM 1595 C CA . LEU A 1 199 ? -21.332 1.575 27.456 1.00 45.91 199 LEU A CA 1
ATOM 1596 C C . LEU A 1 199 ? -21.545 2.195 28.852 1.00 45.91 199 LEU A C 1
ATOM 1598 O O . LEU A 1 199 ? -20.632 2.779 29.430 1.00 45.91 199 LEU A O 1
ATOM 1602 N N . SER A 1 200 ? -22.747 2.036 29.411 1.00 29.66 200 SER A N 1
ATOM 1603 C CA . SER A 1 200 ? -23.055 2.304 30.812 1.00 29.66 200 SER A CA 1
ATOM 1604 C C . SER A 1 200 ? -22.486 1.174 31.666 1.00 29.66 200 SER A C 1
ATOM 1606 O O . SER A 1 200 ? -23.149 0.166 31.906 1.00 29.66 200 SER A O 1
ATOM 1608 N N . VAL A 1 201 ? -21.233 1.323 32.082 1.00 33.50 201 VAL A N 1
ATOM 1609 C CA . VAL A 1 201 ? -20.713 0.552 33.210 1.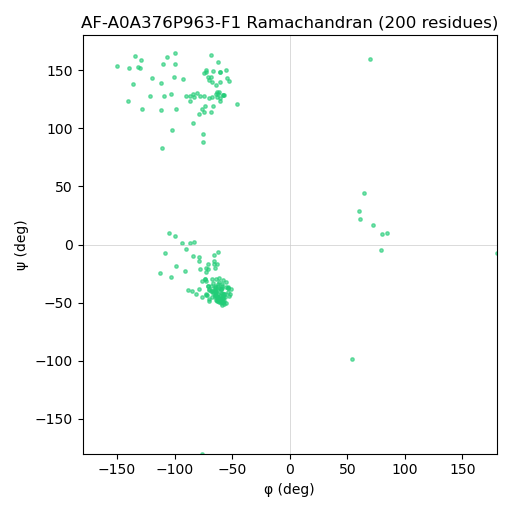00 33.50 201 VAL A CA 1
ATOM 1610 C C . VAL A 1 201 ? -21.242 1.233 34.471 1.00 33.50 201 VAL A C 1
ATOM 1612 O O . VAL A 1 201 ? -20.921 2.394 34.728 1.00 33.50 201 VAL A O 1
ATOM 1615 N N . SER A 1 202 ? -22.133 0.519 35.157 1.00 31.83 202 SER A N 1
ATOM 1616 C CA . SER A 1 202 ? -22.507 0.689 36.565 1.00 31.83 202 SER A CA 1
ATOM 1617 C C . SER A 1 202 ? -21.300 0.593 37.487 1.00 31.83 202 SER A C 1
ATOM 1619 O O . SER A 1 202 ? -20.476 -0.313 37.220 1.00 31.83 202 SER A O 1
#

Mean predicted aligned error: 7.61 Å

Foldseek 3Di:
DVVLLVVVLVVVPVVDDPVVSVVLNVLCVVVCVQQPVPDQPQPGALVSLVVVLVCQAAPWDDDDVPDDTDGHDALVVSLVSLVSVLVSQVVCCVVVSYVDRNCPPVDRDDDDDDDDDDDDPVNLVVVLVPDPDPVVNVLSVCCVQQVDDPQQSVPFDPVQDDVVQQKGFRAWGQDPVRDIDGDPDPVNHRDITHHDDDPPDD

Sequence (202 aa):
MKELEEKWLDLKRMEISANAFNRYESIARMMVPKIGGNRLVSAVTKEELLYIRKDLLTGYQNPTKGKAPVKGRSVVTVNYYMTTIAGMFQFAADHGYIEANPFEGIKPLKRARAEPDPLTRDEFIRLIDACRHQQTKNLWSLAVYTGMRHGELVSLAWEDIDLKAGTITIRRNYTKLGEFTLPKTEASTNRVVHLIQPLSVS